Protein AF-A0A699QJI7-F1 (afdb_monomer_lite)

Foldseek 3Di:
DQLVVLLVVCCVPQVVVLLVVVCVVPPLLVVLVVQLVVLVVLVVQQVVLVVCCVPVPPPDDSVPDPSHDPCSVVSNVVSVVSNVPDDDVLVVVLVVCVVPDSVVSVVSSDDPPVVDPPPDPVVVVSPDDLQNGWDFDFFPDADPVGNPDGPDTDRNVVVVVVVVVVVVVVVVVVVVVVVDPDDDDDDDPPPPDPPGDDDDDDDDPDDDDDDDDDDDDDDD

Secondary structure (DSSP, 8-state):
-HHHHHHHHHIIIIIHHHHHHHHHH-HHHHHHHHHHHHHHHHHHHHHHHHHHHHHS-----GGG-TT--TTHHHHHHHHHHHHHT---HHHHHHHHTTTS-HHHHHHHHS-TTTTSTTS-HHHHTTS--TTT-EEEEPPSS-BTTBTT---EEEEHHHHHHHHHHHHHHHHHHHHHHHH-------------S---S-----------------------

Radius of gyration: 31.44 Å; chains: 1; bounding box: 68×64×97 Å

pLDDT: mean 70.13, std 19.51, range [30.09, 97.62]

Sequence (220 aa):
MLTAIAGRRWVIGHGLRLATMKCAESMKMRQAFTDVVSAGIAKGMSEGLKHGVDHGHAQRTIESLEAYDPEAEAKFAAALQSLKDLKLPLLDQLEGLKDAPMDVIMASLYLEDDTGGDAPQFIRDLRPSSSQLAIPVYPEVRDPRNPWACIEEIKLADAIAANVSRAEQKKRSRIVCRTHGVGSAHHARSDHVPVSAPIVVPQGLALILVDAATQTDPDT

Organism: Tanacetum cinerariifolium (NCBI:txid118510)

Structure (mmCIF, N/CA/C/O backbone):
data_AF-A0A699QJI7-F1
#
_entry.id   AF-A0A699QJI7-F1
#
loop_
_atom_site.group_PDB
_atom_site.id
_atom_site.type_symbol
_atom_site.label_atom_id
_atom_site.label_alt_id
_atom_site.label_comp_id
_atom_site.label_asym_id
_atom_site.label_entity_id
_atom_site.label_seq_id
_atom_site.pdbx_PDB_ins_code
_atom_site.Cartn_x
_atom_site.Cartn_y
_atom_site.Cartn_z
_atom_site.occupancy
_atom_site.B_iso_or_equiv
_atom_site.auth_seq_id
_atom_site.auth_comp_id
_atom_site.auth_asym_id
_atom_site.auth_atom_id
_atom_site.pdbx_PDB_model_num
ATOM 1 N N . MET A 1 1 ? 17.206 -5.337 -26.055 1.00 56.00 1 MET A N 1
ATOM 2 C CA . MET A 1 1 ? 17.538 -6.289 -24.965 1.00 56.00 1 MET A CA 1
ATOM 3 C C . MET A 1 1 ? 18.013 -5.579 -23.695 1.00 56.00 1 MET A C 1
ATOM 5 O O . MET A 1 1 ? 17.374 -5.751 -22.668 1.00 56.00 1 MET A O 1
ATOM 9 N N . LEU A 1 2 ? 19.069 -4.754 -23.749 1.00 48.53 2 LEU A N 1
ATOM 10 C CA . LEU A 1 2 ? 19.616 -4.057 -22.569 1.00 48.53 2 LEU A CA 1
ATOM 11 C C . LEU A 1 2 ? 18.619 -3.096 -21.897 1.00 48.53 2 LEU A C 1
ATOM 13 O O . LEU A 1 2 ? 18.467 -3.137 -20.682 1.00 48.53 2 LEU A O 1
ATOM 17 N N . THR A 1 3 ? 17.850 -2.335 -22.680 1.00 58.53 3 THR A N 1
ATOM 18 C CA . THR A 1 3 ? 16.787 -1.446 -22.173 1.00 58.53 3 THR A CA 1
ATOM 19 C C . THR A 1 3 ? 15.698 -2.202 -21.407 1.00 58.53 3 THR A C 1
ATOM 21 O O . THR A 1 3 ? 15.211 -1.724 -20.392 1.00 58.53 3 THR A O 1
ATOM 24 N N . ALA A 1 4 ? 15.362 -3.424 -21.835 1.00 61.59 4 ALA A N 1
ATOM 25 C CA . ALA A 1 4 ? 14.363 -4.253 -21.161 1.00 61.59 4 ALA A CA 1
ATOM 26 C C . ALA A 1 4 ? 14.883 -4.836 -19.833 1.00 61.59 4 ALA A C 1
ATOM 28 O O . ALA A 1 4 ? 14.122 -4.982 -18.882 1.00 61.59 4 ALA A O 1
ATOM 29 N N . ILE A 1 5 ? 16.179 -5.161 -19.745 1.00 64.69 5 ILE A N 1
ATOM 30 C CA . ILE A 1 5 ? 16.807 -5.640 -18.501 1.00 64.69 5 ILE A CA 1
ATOM 31 C C . ILE A 1 5 ? 16.940 -4.491 -17.494 1.00 64.69 5 ILE A C 1
ATOM 33 O O . ILE A 1 5 ? 16.568 -4.658 -16.333 1.00 64.69 5 ILE A O 1
ATOM 37 N N . ALA A 1 6 ? 17.413 -3.326 -17.945 1.00 65.56 6 ALA A N 1
ATOM 38 C CA . ALA A 1 6 ? 17.501 -2.122 -17.122 1.00 65.56 6 ALA A CA 1
ATOM 39 C C . ALA A 1 6 ? 16.114 -1.672 -16.631 1.00 65.56 6 ALA A C 1
ATOM 41 O O . ALA A 1 6 ? 15.951 -1.397 -15.446 1.00 65.56 6 ALA A O 1
ATOM 42 N N . GLY A 1 7 ? 15.103 -1.704 -17.506 1.00 70.75 7 GLY A N 1
ATOM 43 C CA . GLY A 1 7 ? 13.712 -1.413 -17.157 1.00 70.75 7 GLY A CA 1
ATOM 44 C C . GLY A 1 7 ? 13.160 -2.339 -16.073 1.00 70.75 7 GLY A C 1
ATOM 45 O O . GLY A 1 7 ? 12.643 -1.870 -15.065 1.00 70.75 7 GLY A O 1
ATOM 46 N N . ARG A 1 8 ? 13.349 -3.659 -16.202 1.00 73.69 8 ARG A N 1
ATOM 47 C CA . ARG A 1 8 ? 12.908 -4.615 -15.168 1.00 73.69 8 ARG A CA 1
ATOM 48 C C . ARG A 1 8 ? 13.604 -4.406 -13.822 1.00 73.69 8 ARG A C 1
ATOM 50 O O . ARG A 1 8 ? 12.935 -4.426 -12.793 1.00 73.69 8 ARG A O 1
ATOM 57 N N . ARG A 1 9 ? 14.927 -4.180 -13.816 1.00 74.19 9 ARG A N 1
ATOM 58 C CA . ARG A 1 9 ? 15.677 -3.829 -12.592 1.00 74.19 9 ARG A CA 1
ATOM 59 C C . ARG A 1 9 ? 15.116 -2.556 -11.952 1.00 74.19 9 ARG A C 1
ATOM 61 O O . ARG A 1 9 ? 14.940 -2.515 -10.737 1.00 74.19 9 ARG A O 1
ATOM 68 N N . TRP A 1 10 ? 14.795 -1.554 -12.768 1.00 81.25 10 TRP A N 1
ATOM 69 C CA . TRP A 1 10 ? 14.197 -0.312 -12.299 1.00 81.25 10 TRP A CA 1
ATOM 70 C C . TRP A 1 10 ? 12.821 -0.527 -11.664 1.00 81.25 10 TRP A C 1
ATOM 72 O O . TRP A 1 10 ? 12.593 -0.022 -10.571 1.00 81.25 10 TRP A O 1
ATOM 82 N N . VAL A 1 11 ? 11.932 -1.312 -12.283 1.00 79.88 11 VAL A N 1
ATOM 83 C CA . VAL A 1 11 ? 10.597 -1.603 -11.723 1.00 79.88 11 VAL A CA 1
ATOM 84 C C . VAL A 1 11 ? 10.705 -2.263 -10.353 1.00 79.88 11 VAL A C 1
ATOM 86 O O . VAL A 1 11 ? 10.042 -1.829 -9.416 1.00 79.88 11 VAL A O 1
ATOM 89 N N . ILE A 1 12 ? 11.562 -3.280 -10.226 1.00 78.56 12 ILE A N 1
ATOM 90 C CA . ILE A 1 12 ? 11.705 -4.053 -8.985 1.00 78.56 12 ILE A CA 1
ATOM 91 C C . ILE A 1 12 ? 12.314 -3.201 -7.861 1.00 78.56 12 ILE A C 1
ATOM 93 O O . ILE A 1 12 ? 11.890 -3.320 -6.716 1.00 78.56 12 ILE A O 1
ATOM 97 N N . GLY A 1 13 ? 13.290 -2.340 -8.168 1.00 78.62 13 GLY A N 1
ATOM 98 C CA . GLY A 1 13 ? 13.957 -1.510 -7.159 1.00 78.62 13 GLY A CA 1
ATOM 99 C C . GLY A 1 13 ? 13.253 -0.179 -6.882 1.00 78.62 13 GLY A C 1
ATOM 100 O O . GLY A 1 13 ? 12.875 0.120 -5.752 1.00 78.62 13 GLY A O 1
ATOM 101 N N . HIS A 1 14 ? 13.092 0.639 -7.918 1.00 75.50 14 HIS A N 1
ATOM 102 C CA . HIS A 1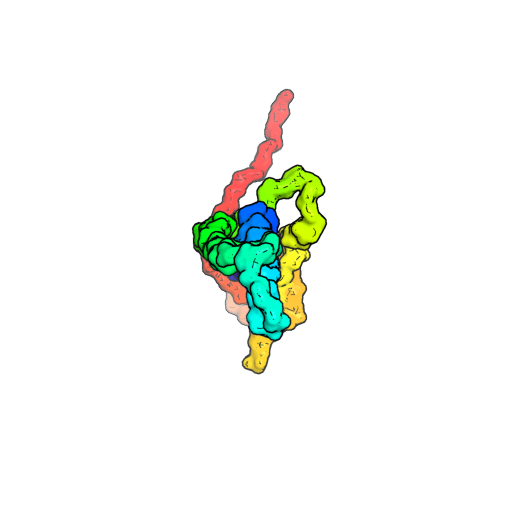 14 ? 12.616 2.017 -7.808 1.00 75.50 14 HIS A CA 1
ATOM 103 C C . HIS A 1 14 ? 11.120 2.151 -8.089 1.00 75.50 14 HIS A C 1
ATOM 105 O O . HIS A 1 14 ? 10.424 2.811 -7.321 1.00 75.50 14 HIS A O 1
ATOM 111 N N . GLY A 1 15 ? 10.613 1.511 -9.147 1.00 80.44 15 GLY A N 1
ATOM 112 C CA . GLY A 1 15 ? 9.212 1.628 -9.559 1.00 80.44 15 GLY A CA 1
ATOM 113 C C . GLY A 1 15 ? 8.236 1.170 -8.474 1.00 80.44 15 GLY A C 1
ATOM 114 O O . GLY A 1 15 ? 7.312 1.902 -8.129 1.00 80.44 15 GLY A O 1
ATOM 115 N N . LEU A 1 16 ? 8.486 0.008 -7.860 1.00 83.19 16 LEU A N 1
ATOM 116 C CA . LEU A 1 16 ? 7.671 -0.515 -6.760 1.00 83.19 16 LEU A CA 1
ATOM 117 C C . LEU A 1 16 ? 7.720 0.389 -5.520 1.00 83.19 16 LEU A C 1
ATOM 119 O O . LEU A 1 16 ? 6.689 0.643 -4.891 1.00 83.19 16 LEU A O 1
ATOM 123 N N . ARG A 1 17 ? 8.908 0.909 -5.182 1.00 80.88 17 ARG A N 1
ATOM 124 C CA . ARG A 1 17 ? 9.079 1.836 -4.057 1.00 80.88 17 ARG A CA 1
ATOM 125 C C . ARG A 1 17 ? 8.260 3.105 -4.293 1.00 80.88 17 ARG A C 1
ATOM 127 O O . ARG A 1 17 ? 7.536 3.529 -3.398 1.00 80.88 17 ARG A O 1
ATOM 134 N N . LEU A 1 18 ? 8.323 3.662 -5.504 1.00 79.81 18 LEU A N 1
ATOM 135 C CA . LEU A 1 18 ? 7.594 4.867 -5.901 1.00 79.81 18 LEU A CA 1
ATOM 136 C C . LEU A 1 18 ? 6.076 4.656 -5.896 1.00 79.81 18 LEU A C 1
ATOM 138 O O . LEU A 1 18 ? 5.351 5.475 -5.336 1.00 79.81 18 LEU A O 1
ATOM 142 N N . ALA A 1 19 ? 5.601 3.525 -6.423 1.00 82.56 19 ALA A N 1
ATOM 143 C CA . ALA A 1 19 ? 4.191 3.150 -6.358 1.00 82.56 19 ALA A CA 1
ATOM 144 C C . ALA A 1 19 ? 3.698 3.037 -4.904 1.00 82.56 19 ALA A C 1
ATOM 146 O O . ALA A 1 19 ? 2.643 3.564 -4.560 1.00 82.56 19 ALA A O 1
ATOM 147 N N . THR A 1 20 ? 4.498 2.419 -4.030 1.00 83.12 20 THR A N 1
ATOM 148 C CA . THR A 1 20 ? 4.193 2.311 -2.595 1.00 83.12 20 THR A CA 1
ATOM 149 C C . THR A 1 20 ? 4.084 3.686 -1.938 1.00 83.12 20 THR A C 1
ATOM 151 O O . THR A 1 20 ? 3.152 3.924 -1.174 1.00 83.12 20 THR A O 1
ATOM 154 N N . MET A 1 21 ? 4.994 4.611 -2.254 1.00 80.88 21 MET A N 1
ATOM 155 C CA . MET A 1 21 ? 4.957 5.966 -1.693 1.00 80.88 21 MET A CA 1
ATOM 156 C C . MET A 1 21 ? 3.748 6.763 -2.185 1.00 80.88 21 MET A C 1
ATOM 158 O O . MET A 1 21 ? 3.040 7.326 -1.356 1.00 80.88 21 MET A O 1
ATOM 162 N N . LYS A 1 22 ? 3.421 6.718 -3.483 1.00 77.81 22 LYS A N 1
ATOM 163 C CA . LYS A 1 22 ? 2.186 7.336 -3.999 1.00 77.81 22 LYS A CA 1
ATOM 164 C C . LYS A 1 22 ? 0.933 6.766 -3.313 1.00 77.81 22 LYS A C 1
ATOM 166 O O . LYS A 1 22 ? 0.013 7.511 -2.979 1.00 77.81 22 LYS A O 1
ATOM 171 N N . CYS A 1 23 ? 0.895 5.456 -3.056 1.00 78.31 23 CYS A N 1
ATOM 172 C CA . CYS A 1 23 ? -0.187 4.845 -2.280 1.00 78.31 23 CYS A CA 1
ATOM 173 C C . CYS A 1 23 ? -0.228 5.356 -0.832 1.00 78.31 23 CYS A C 1
ATOM 175 O O . CYS A 1 23 ? -1.316 5.602 -0.319 1.00 78.31 23 CYS A O 1
ATOM 177 N N . ALA A 1 24 ? 0.924 5.541 -0.182 1.00 78.88 24 ALA A N 1
ATOM 178 C CA . ALA A 1 24 ? 1.012 6.037 1.193 1.00 78.88 24 ALA A CA 1
ATOM 179 C C . ALA A 1 24 ? 0.638 7.525 1.333 1.00 78.88 24 ALA A C 1
ATOM 181 O O . ALA A 1 24 ? 0.083 7.925 2.354 1.00 78.88 24 ALA A O 1
ATOM 182 N N . GLU A 1 25 ? 0.903 8.346 0.317 1.00 76.94 25 GLU A N 1
ATOM 183 C CA . GLU A 1 25 ? 0.564 9.777 0.320 1.0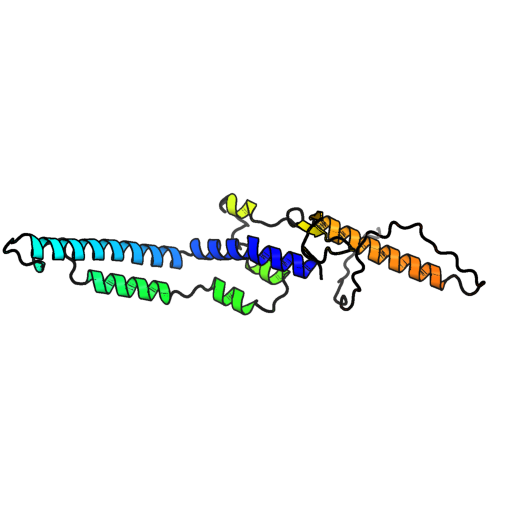0 76.94 25 GLU A CA 1
ATOM 184 C C . GLU A 1 25 ? -0.918 10.043 0.027 1.00 76.94 25 GLU A C 1
ATOM 186 O O . GLU A 1 25 ? -1.465 11.073 0.449 1.00 76.94 25 GLU A O 1
ATOM 191 N N . SER A 1 26 ? -1.597 9.085 -0.613 1.00 81.69 26 SER A N 1
ATOM 192 C CA . SER A 1 26 ? -3.035 9.134 -0.880 1.00 81.69 26 SER A CA 1
ATOM 193 C C . SER A 1 26 ? -3.821 9.470 0.386 1.00 81.69 26 SER A C 1
ATOM 195 O O . SER A 1 26 ? -3.807 8.723 1.368 1.00 81.69 26 SER A O 1
ATOM 197 N N . MET A 1 27 ? -4.565 10.582 0.355 1.00 82.75 27 MET A N 1
ATOM 198 C CA . MET A 1 27 ? -5.422 10.981 1.477 1.00 82.75 27 MET A CA 1
ATOM 199 C C . MET A 1 27 ? -6.420 9.880 1.845 1.00 82.75 27 MET A C 1
ATOM 201 O O . MET A 1 27 ? -6.677 9.666 3.023 1.00 82.75 27 MET A O 1
ATOM 205 N N . LYS A 1 28 ? -6.936 9.142 0.853 1.00 86.00 28 LYS A N 1
ATOM 206 C CA . LYS A 1 28 ? -7.878 8.041 1.092 1.00 86.00 28 LYS A CA 1
ATOM 207 C C . LYS A 1 28 ? -7.225 6.879 1.846 1.00 86.00 28 LYS A C 1
ATOM 209 O O . LYS A 1 28 ? -7.842 6.339 2.755 1.00 86.00 28 LYS A O 1
ATOM 214 N N . MET A 1 29 ? -5.981 6.529 1.502 1.00 86.88 29 MET A N 1
ATOM 215 C CA . MET A 1 29 ? -5.226 5.483 2.206 1.00 86.88 29 MET A CA 1
ATOM 216 C C . MET A 1 29 ? -4.897 5.914 3.635 1.00 86.88 29 MET A C 1
ATOM 218 O O . MET A 1 29 ? -5.136 5.158 4.574 1.00 86.88 29 MET A O 1
ATOM 222 N N . ARG A 1 3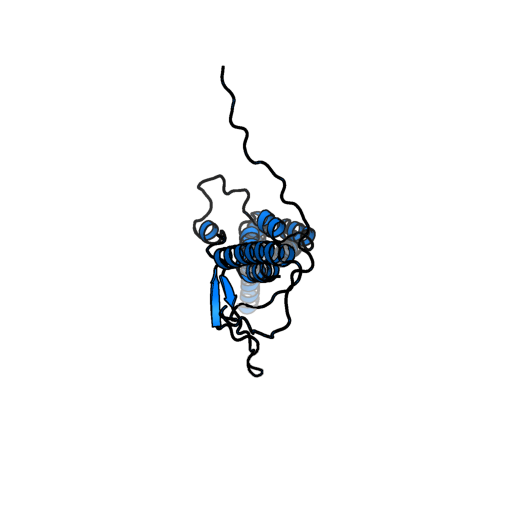0 ? -4.403 7.147 3.812 1.00 88.31 30 ARG A N 1
ATOM 223 C CA . ARG A 1 30 ? -4.109 7.698 5.142 1.00 88.31 30 ARG A CA 1
ATOM 224 C C . ARG A 1 30 ? -5.351 7.725 6.023 1.00 88.31 30 ARG A C 1
ATOM 226 O O . ARG A 1 30 ? -5.281 7.255 7.150 1.00 88.31 30 ARG A O 1
ATOM 233 N N . GLN A 1 31 ? -6.477 8.200 5.494 1.00 89.19 31 GLN A N 1
ATOM 234 C CA . GLN A 1 31 ? -7.731 8.256 6.238 1.00 89.19 31 GLN A CA 1
ATOM 235 C C . GLN A 1 31 ? -8.217 6.859 6.635 1.00 89.19 31 GLN A C 1
ATOM 237 O O . GLN A 1 31 ? -8.436 6.619 7.815 1.00 89.19 31 GLN A O 1
ATOM 242 N N . ALA A 1 32 ? -8.301 5.918 5.688 1.00 92.12 32 ALA A N 1
ATOM 243 C CA . ALA A 1 32 ? -8.743 4.554 5.984 1.00 92.12 32 ALA A CA 1
ATOM 244 C C . ALA A 1 32 ? -7.848 3.873 7.032 1.00 92.12 32 ALA A C 1
ATOM 246 O O . ALA A 1 32 ? -8.334 3.169 7.916 1.00 92.12 32 ALA A O 1
ATOM 247 N N . PHE A 1 33 ? -6.535 4.115 6.976 1.00 91.31 33 PHE A N 1
ATOM 248 C CA . PHE A 1 33 ? -5.606 3.622 7.987 1.00 91.31 33 PHE A CA 1
ATOM 249 C C . PHE A 1 33 ? -5.835 4.281 9.355 1.00 91.31 33 PHE A C 1
ATOM 251 O O . PHE A 1 33 ? -5.901 3.582 10.366 1.00 91.31 33 PHE A O 1
ATOM 258 N N . THR A 1 34 ? -6.001 5.606 9.402 1.00 94.38 34 THR A N 1
ATOM 259 C CA . THR A 1 34 ? -6.336 6.342 10.629 1.00 94.38 34 THR A CA 1
ATOM 260 C C . THR A 1 34 ? -7.642 5.846 11.249 1.00 94.38 34 THR A C 1
ATOM 262 O O . THR A 1 34 ? -7.696 5.662 12.467 1.00 94.38 34 THR A O 1
ATOM 265 N N . ASP A 1 35 ? -8.662 5.571 10.438 1.00 95.56 35 ASP A N 1
ATOM 266 C CA . ASP A 1 35 ? -9.956 5.058 10.892 1.00 95.56 35 ASP A CA 1
ATOM 267 C C . ASP A 1 35 ? -9.808 3.661 11.511 1.00 95.56 35 ASP A C 1
ATOM 269 O O . ASP A 1 35 ? -10.319 3.410 12.603 1.00 95.56 35 ASP A O 1
ATOM 273 N N . VAL A 1 36 ? -9.043 2.767 10.869 1.00 97.62 36 VAL A N 1
ATOM 274 C CA . VAL A 1 36 ? -8.749 1.422 11.394 1.00 97.62 36 VAL A CA 1
ATOM 275 C C . VAL A 1 36 ? -7.993 1.491 12.716 1.00 97.62 36 VAL A C 1
ATOM 277 O O . VAL A 1 36 ? -8.363 0.799 13.663 1.00 97.62 36 VAL A O 1
ATOM 280 N N . VAL A 1 37 ? -6.951 2.322 12.807 1.00 97.19 37 VAL A N 1
ATOM 281 C CA . VAL A 1 37 ? -6.172 2.483 14.044 1.00 97.19 37 VAL A CA 1
ATOM 282 C C . VAL A 1 37 ? -7.053 3.030 15.166 1.00 97.19 37 VAL A C 1
ATOM 284 O O . VAL A 1 37 ? -7.053 2.480 16.266 1.00 97.19 37 VAL A O 1
ATOM 287 N N . SER A 1 38 ? -7.847 4.065 14.887 1.00 95.06 38 SER A N 1
ATOM 288 C CA . SER A 1 38 ? -8.713 4.699 15.887 1.00 95.06 38 SER A CA 1
ATOM 289 C C . SER A 1 38 ? -9.795 3.736 16.381 1.00 95.06 38 SER A C 1
ATOM 291 O O . SER A 1 38 ? -9.979 3.575 17.588 1.00 95.06 38 SER A O 1
ATOM 293 N N . ALA A 1 39 ? -10.459 3.023 15.465 1.00 97.50 39 ALA A N 1
ATOM 294 C CA . ALA A 1 39 ? -11.449 2.011 15.817 1.00 97.50 39 ALA A CA 1
ATOM 295 C C . ALA A 1 39 ? -10.819 0.814 16.550 1.00 97.50 39 ALA A C 1
ATOM 297 O O . ALA A 1 39 ? -11.435 0.249 17.449 1.00 97.50 39 ALA A O 1
ATOM 298 N N . GLY A 1 40 ? -9.579 0.449 16.215 1.00 97.31 40 GLY A N 1
ATOM 299 C CA . GLY A 1 40 ? -8.841 -0.622 16.883 1.00 97.31 40 GLY A CA 1
ATOM 300 C C . GLY A 1 40 ? -8.509 -0.284 18.333 1.00 97.31 40 GLY A C 1
ATOM 301 O O . GLY A 1 40 ? -8.672 -1.128 19.212 1.00 97.31 40 GLY A O 1
ATOM 302 N N . ILE A 1 41 ? -8.118 0.965 18.602 1.00 95.94 41 ILE A N 1
ATOM 303 C CA . ILE A 1 41 ? -7.905 1.464 19.966 1.00 95.94 41 ILE A CA 1
ATOM 304 C C . ILE A 1 41 ? -9.223 1.435 20.751 1.00 95.94 41 ILE A C 1
ATOM 306 O O . ILE A 1 41 ? -9.258 0.886 21.851 1.00 95.94 41 ILE A O 1
ATOM 310 N N . ALA A 1 42 ? -10.315 1.952 20.176 1.00 94.69 42 ALA A N 1
ATOM 311 C CA . ALA A 1 42 ? -11.634 1.941 20.817 1.00 94.69 42 ALA A CA 1
ATOM 312 C C . ALA A 1 42 ? -12.128 0.513 21.118 1.00 94.69 42 ALA A C 1
ATOM 314 O O . ALA A 1 42 ? -12.663 0.245 22.199 1.00 94.69 42 ALA A O 1
ATOM 315 N N . LYS A 1 43 ? -11.888 -0.426 20.192 1.00 96.94 43 LYS A N 1
ATOM 316 C CA . LYS A 1 43 ? -12.169 -1.851 20.383 1.00 96.94 43 LYS A CA 1
ATOM 317 C C . LYS A 1 43 ? -11.359 -2.417 21.548 1.00 96.94 43 LYS A C 1
ATOM 319 O O . LYS A 1 43 ? -11.947 -2.987 22.461 1.00 96.94 43 LYS A O 1
ATOM 324 N N . GLY A 1 44 ? -10.040 -2.221 21.550 1.00 95.69 44 GLY A N 1
ATOM 325 C CA . GLY A 1 44 ? -9.166 -2.721 22.612 1.00 95.69 44 GLY A CA 1
ATOM 326 C C . GLY A 1 44 ? -9.527 -2.162 23.992 1.00 95.69 44 GLY A C 1
ATOM 327 O O . GLY A 1 44 ? -9.527 -2.900 24.975 1.00 95.69 44 GLY A O 1
ATOM 328 N N . MET A 1 45 ? -9.911 -0.883 24.068 1.00 93.94 45 MET A N 1
ATOM 329 C CA . MET A 1 45 ? -10.427 -0.280 25.302 1.00 93.94 45 MET A CA 1
ATOM 330 C C . MET A 1 45 ? -11.716 -0.964 25.771 1.00 93.94 45 MET A C 1
ATOM 332 O O . MET A 1 45 ? -11.816 -1.347 26.936 1.00 93.94 45 MET A O 1
ATOM 336 N N . SER A 1 46 ? -12.676 -1.170 24.870 1.00 93.19 46 SER A N 1
ATOM 337 C CA . SER A 1 46 ? -13.966 -1.788 25.201 1.00 93.19 46 SER A CA 1
ATOM 338 C C . SER A 1 46 ? -13.820 -3.260 25.610 1.00 93.19 46 SER A C 1
ATOM 340 O O . SER A 1 46 ? -14.447 -3.700 26.574 1.00 93.19 46 SER A O 1
ATOM 342 N N . GLU A 1 47 ? -12.947 -4.017 24.940 1.00 93.25 47 GLU A N 1
ATOM 343 C CA . GLU A 1 47 ? -12.609 -5.400 25.303 1.00 93.25 47 GLU A CA 1
ATOM 344 C C . GLU A 1 47 ? -11.889 -5.480 26.656 1.00 93.25 47 GLU A C 1
ATOM 346 O O . GLU A 1 47 ? -12.220 -6.332 27.483 1.00 93.25 47 GLU A O 1
ATOM 351 N N . GLY A 1 48 ? -10.945 -4.570 26.913 1.00 92.25 48 GLY A N 1
ATOM 352 C CA . GLY A 1 48 ? -10.238 -4.486 28.190 1.00 92.25 48 GLY A CA 1
ATOM 353 C C . GLY A 1 48 ? -11.176 -4.180 29.358 1.00 92.25 48 GLY A C 1
ATOM 354 O O . GLY A 1 48 ? -11.094 -4.831 30.401 1.00 92.25 48 GLY A O 1
ATOM 355 N N . LEU A 1 49 ? -12.114 -3.244 29.175 1.00 91.00 49 LEU A N 1
ATOM 356 C CA . LEU A 1 49 ? -13.147 -2.941 30.169 1.00 91.00 49 LEU A CA 1
ATOM 357 C C . LEU A 1 49 ? -14.057 -4.142 30.422 1.00 91.00 49 LEU A C 1
ATOM 359 O O . LEU A 1 49 ? -14.325 -4.463 31.580 1.00 91.00 49 LEU A O 1
ATOM 363 N N . LYS A 1 50 ? -14.479 -4.837 29.360 1.00 88.62 50 LYS A N 1
ATOM 364 C CA . LYS A 1 50 ? -15.291 -6.053 29.472 1.00 88.62 50 LYS A CA 1
ATOM 365 C C . LYS A 1 50 ? -14.613 -7.110 30.320 1.00 88.62 50 LYS A C 1
ATOM 367 O O . LYS A 1 50 ? -15.178 -7.559 31.313 1.00 88.62 50 LYS A O 1
ATOM 372 N N . HIS A 1 51 ? -13.367 -7.421 29.990 1.00 88.25 51 HIS A N 1
ATOM 373 C CA . HIS A 1 51 ? -12.602 -8.411 30.729 1.00 88.25 51 HIS A CA 1
ATOM 374 C C . HIS A 1 51 ? -12.349 -7.993 32.188 1.00 88.25 51 HIS A C 1
ATOM 376 O O . HIS A 1 51 ? -12.413 -8.821 33.094 1.00 88.25 51 HIS A O 1
ATOM 382 N N . GLY A 1 52 ? -12.104 -6.702 32.436 1.00 88.50 52 GLY A N 1
ATOM 383 C CA . GLY A 1 52 ? -11.896 -6.166 33.781 1.00 88.50 52 GLY A CA 1
ATOM 384 C C . GLY A 1 52 ? -13.143 -6.229 34.669 1.00 88.50 52 GLY A C 1
ATOM 385 O O . GLY A 1 52 ? -13.030 -6.566 35.848 1.00 88.50 52 GLY A O 1
ATOM 386 N N . VAL A 1 53 ? -14.330 -5.942 34.121 1.00 87.19 53 VAL A N 1
ATOM 387 C CA . VAL A 1 53 ? -15.608 -6.058 34.847 1.00 87.19 53 VAL A CA 1
ATOM 388 C C . VAL A 1 53 ? -15.921 -7.521 35.157 1.00 87.19 53 VAL A C 1
ATOM 390 O O . VAL A 1 53 ? -16.232 -7.832 36.307 1.00 87.19 53 VAL A O 1
ATOM 393 N N . ASP A 1 54 ? -15.753 -8.413 34.176 1.00 83.25 54 ASP A N 1
ATOM 394 C CA . ASP A 1 54 ? -15.973 -9.854 34.347 1.00 83.25 54 ASP A CA 1
ATOM 395 C C . ASP A 1 54 ? -15.048 -10.451 35.426 1.00 83.25 54 ASP A C 1
ATOM 397 O O . ASP A 1 54 ? -15.451 -11.334 36.183 1.00 83.25 54 ASP A O 1
ATOM 401 N N . HIS A 1 55 ? -13.811 -9.953 35.536 1.00 83.19 55 HIS A N 1
ATOM 402 C CA . HIS A 1 55 ? -12.824 -10.448 36.499 1.00 83.19 55 HIS A CA 1
ATOM 403 C C . HIS A 1 55 ? -12.920 -9.795 37.891 1.00 83.19 55 HIS A C 1
ATOM 405 O O . HIS A 1 55 ? -12.608 -10.427 38.899 1.00 83.19 55 HIS A O 1
ATOM 411 N N . GLY A 1 56 ? -13.336 -8.528 37.972 1.00 79.94 56 GLY A N 1
ATOM 412 C CA . GLY A 1 56 ? -13.208 -7.702 39.177 1.00 79.94 56 GLY A CA 1
ATOM 413 C C . GLY A 1 56 ? -14.251 -7.926 40.277 1.00 79.94 56 GLY A C 1
ATOM 414 O O . GLY A 1 56 ? -14.185 -7.243 41.297 1.00 79.94 56 GLY A O 1
ATOM 415 N N . HIS A 1 57 ? -15.232 -8.820 40.094 1.00 62.91 57 HIS A N 1
ATOM 416 C CA . HIS A 1 57 ? -16.356 -9.029 41.029 1.00 62.91 57 HIS A CA 1
ATOM 417 C C . HIS A 1 57 ? -17.136 -7.745 41.395 1.00 62.91 57 HIS A C 1
ATOM 419 O O . HIS A 1 57 ? -17.899 -7.713 42.363 1.00 62.91 57 HIS A O 1
ATOM 425 N N . ALA A 1 58 ? -16.980 -6.672 40.615 1.00 64.00 58 ALA A N 1
ATOM 426 C CA . ALA A 1 58 ? -17.758 -5.460 40.775 1.00 64.00 58 ALA A CA 1
ATOM 427 C C . ALA A 1 58 ? -19.153 -5.734 40.215 1.00 64.00 58 ALA A C 1
ATOM 429 O O . ALA A 1 58 ? -19.301 -6.056 39.043 1.00 64.00 58 ALA A O 1
ATOM 430 N N . GLN A 1 59 ? -20.188 -5.568 41.033 1.00 69.38 59 GLN A N 1
ATOM 431 C CA . GLN A 1 59 ? -21.599 -5.717 40.654 1.00 69.38 59 GLN A CA 1
ATOM 432 C C . GLN A 1 59 ? -22.079 -4.592 39.701 1.00 69.38 59 GLN A C 1
ATOM 434 O O . GLN A 1 59 ? -23.225 -4.154 39.761 1.00 69.38 59 GLN A O 1
ATOM 439 N N . ARG A 1 60 ? -21.175 -4.061 38.867 1.00 75.19 60 ARG A N 1
ATOM 440 C CA . ARG A 1 60 ? -21.415 -3.007 37.884 1.00 75.19 60 ARG A CA 1
ATOM 441 C C . ARG A 1 60 ? -21.703 -3.651 36.539 1.00 75.19 60 ARG A C 1
ATOM 443 O O . ARG A 1 60 ? -20.938 -4.480 36.061 1.00 75.19 60 ARG A O 1
ATOM 450 N N . THR A 1 61 ? -22.782 -3.221 35.908 1.00 80.31 61 THR A N 1
ATOM 451 C CA . THR A 1 61 ? -23.081 -3.552 34.516 1.00 80.31 61 THR A CA 1
ATOM 452 C C . THR A 1 61 ? -22.105 -2.825 33.600 1.00 80.31 61 THR A C 1
ATOM 454 O O . THR A 1 61 ? -21.952 -1.607 33.717 1.00 80.31 61 THR A O 1
ATOM 457 N N . ILE A 1 62 ? -21.471 -3.547 32.676 1.00 82.94 62 ILE A N 1
ATOM 458 C CA . ILE A 1 62 ? -20.499 -2.984 31.726 1.00 82.94 62 ILE A CA 1
ATOM 459 C C . ILE A 1 62 ? -21.063 -1.792 30.933 1.00 82.94 62 ILE A C 1
ATOM 461 O O . ILE A 1 62 ? -20.371 -0.810 30.696 1.00 82.94 62 ILE A O 1
ATOM 465 N N . GLU A 1 63 ? -22.359 -1.843 30.630 1.00 83.88 63 GLU A N 1
ATOM 466 C CA . GLU A 1 63 ? -23.119 -0.822 29.901 1.00 83.88 63 GLU A CA 1
ATOM 467 C C . GLU A 1 63 ? -23.225 0.516 30.648 1.00 83.88 63 GLU A C 1
ATOM 469 O O . GLU A 1 63 ? -23.523 1.538 30.045 1.00 83.88 63 GLU A O 1
ATOM 474 N N . SER A 1 64 ? -22.970 0.531 31.961 1.00 83.94 64 SER A N 1
ATOM 475 C CA . SER A 1 64 ? -22.949 1.766 32.758 1.00 83.94 64 SER A CA 1
ATOM 476 C C . SER A 1 64 ? -21.606 2.501 32.723 1.00 83.94 64 SER A C 1
ATOM 478 O O . SER A 1 64 ? -21.502 3.596 33.275 1.00 83.94 64 SER A O 1
ATOM 480 N N . LEU A 1 65 ? -20.565 1.917 32.114 1.00 85.94 65 LEU A N 1
ATOM 481 C CA . LEU A 1 65 ? -19.278 2.589 31.962 1.00 85.94 65 LEU A CA 1
ATOM 482 C C . LEU A 1 65 ? -19.325 3.549 30.772 1.00 85.94 65 LEU A C 1
ATOM 484 O O . LEU A 1 65 ? -19.434 3.120 29.631 1.00 85.94 65 LEU A O 1
ATOM 488 N N . GLU A 1 66 ? -19.131 4.839 31.041 1.00 84.94 66 GLU A N 1
ATOM 489 C CA . GLU A 1 66 ? -19.103 5.906 30.026 1.00 84.94 66 GLU A CA 1
ATOM 490 C C . GLU A 1 66 ? -18.073 5.659 28.907 1.00 84.94 66 GLU A C 1
ATOM 492 O O . GLU A 1 66 ? -18.283 6.048 27.764 1.00 84.94 66 GLU A O 1
ATOM 497 N N . ALA A 1 67 ? -16.968 4.977 29.221 1.00 86.69 67 ALA A N 1
ATOM 498 C CA . ALA A 1 67 ? -15.906 4.659 28.267 1.00 86.69 67 ALA A CA 1
ATOM 499 C C . ALA A 1 67 ? -16.146 3.369 27.453 1.00 86.69 67 ALA A C 1
ATOM 501 O O . ALA A 1 67 ? -15.321 3.038 26.601 1.00 86.69 67 ALA A O 1
ATOM 502 N N . TYR A 1 68 ? -17.216 2.614 27.731 1.00 91.38 68 TYR A N 1
ATOM 503 C CA . TYR A 1 68 ? -17.544 1.391 27.002 1.00 91.38 68 TYR A CA 1
ATOM 504 C C . TYR A 1 68 ? -18.399 1.712 25.772 1.00 91.38 68 TYR A C 1
ATOM 506 O O . TYR A 1 68 ? -19.492 2.259 25.894 1.00 91.38 68 TYR A O 1
ATOM 514 N N . ASP A 1 69 ? -17.915 1.329 24.590 1.00 93.56 69 ASP A N 1
ATOM 515 C CA . ASP A 1 69 ? -18.677 1.406 23.344 1.00 93.56 69 ASP A CA 1
ATOM 516 C C . ASP A 1 69 ? -19.066 -0.017 22.896 1.00 93.56 69 ASP A C 1
ATOM 518 O O . ASP A 1 69 ? -18.202 -0.763 22.416 1.00 93.56 69 ASP A O 1
ATOM 522 N N . PRO A 1 70 ? -20.347 -0.423 23.021 1.00 92.25 70 PRO A N 1
ATOM 523 C CA . PRO A 1 70 ? -20.792 -1.754 22.605 1.00 92.25 70 PRO A CA 1
ATOM 524 C C . PRO A 1 70 ? -20.636 -1.992 21.096 1.00 92.25 70 PRO A C 1
ATOM 526 O O . PRO A 1 70 ? -20.598 -3.139 20.655 1.00 92.25 70 PRO A O 1
ATOM 529 N N . GLU A 1 71 ? -20.511 -0.933 20.293 1.00 95.00 71 GLU A N 1
ATOM 530 C CA . GLU A 1 71 ? -20.353 -1.020 18.842 1.00 95.00 71 GLU A CA 1
ATOM 531 C C . GLU A 1 71 ? -18.885 -1.007 18.394 1.00 95.00 71 GLU A C 1
ATOM 533 O O . GLU A 1 71 ? -18.618 -1.128 17.197 1.00 95.00 71 GLU A O 1
ATOM 538 N N . ALA A 1 72 ? -17.919 -0.868 19.308 1.00 94.81 72 ALA A N 1
ATOM 539 C CA . ALA A 1 72 ? -16.510 -0.691 18.951 1.00 94.81 72 ALA A CA 1
ATOM 540 C C . ALA A 1 72 ? -15.962 -1.836 18.080 1.00 94.81 72 ALA A C 1
ATOM 542 O O . ALA A 1 72 ? -15.206 -1.605 17.135 1.00 94.81 72 ALA A O 1
ATOM 543 N N . GLU A 1 73 ? -16.384 -3.074 18.349 1.00 94.88 73 GLU A N 1
ATOM 544 C CA . GLU A 1 73 ? -16.010 -4.235 17.540 1.00 94.88 73 GLU A CA 1
ATOM 545 C C . GLU A 1 73 ? -16.572 -4.152 16.114 1.00 94.88 73 GLU A C 1
ATOM 547 O O . GLU A 1 73 ? -15.842 -4.380 15.145 1.00 94.88 73 GLU A O 1
ATOM 552 N N . ALA A 1 74 ? -17.843 -3.765 15.973 1.00 97.12 74 ALA A N 1
ATOM 553 C CA . ALA A 1 74 ? -18.487 -3.594 14.675 1.00 97.12 74 ALA A CA 1
ATOM 554 C C . ALA A 1 74 ? -17.862 -2.433 13.884 1.00 97.12 74 ALA A C 1
ATOM 556 O O . ALA A 1 74 ? -17.595 -2.578 12.691 1.00 97.12 74 ALA A O 1
ATOM 557 N N . LYS A 1 75 ? -17.552 -1.311 14.549 1.00 96.94 75 LYS A N 1
ATOM 558 C CA . LYS A 1 75 ? -16.855 -0.157 13.954 1.00 96.94 75 LYS A CA 1
ATOM 559 C C . LYS A 1 75 ? -15.463 -0.541 13.459 1.00 96.94 75 LYS A C 1
ATOM 561 O O . LYS A 1 75 ? -15.094 -0.182 12.344 1.00 96.94 75 LYS A O 1
ATOM 566 N N . PHE A 1 76 ? -14.714 -1.322 14.238 1.00 96.81 76 PHE A N 1
ATOM 567 C CA . PHE A 1 76 ? -13.409 -1.827 13.814 1.00 96.81 76 PHE A CA 1
ATOM 568 C C . PHE A 1 76 ? -13.513 -2.776 12.614 1.00 96.81 76 PHE A C 1
ATOM 570 O O . PHE A 1 76 ? -12.754 -2.639 11.654 1.00 96.81 76 PHE A O 1
ATOM 577 N N . ALA A 1 77 ? -14.477 -3.702 12.622 1.00 97.38 77 ALA A N 1
ATOM 578 C CA . ALA A 1 77 ? -14.719 -4.597 11.493 1.00 97.38 77 ALA A CA 1
ATOM 579 C C . ALA A 1 77 ? -15.109 -3.825 10.219 1.00 97.38 77 ALA A C 1
ATOM 581 O O . ALA A 1 77 ? -14.581 -4.111 9.143 1.00 97.38 77 ALA A O 1
ATOM 582 N N . ALA A 1 78 ? -15.970 -2.812 10.342 1.00 97.44 78 ALA A N 1
ATOM 583 C CA . ALA A 1 78 ? -16.361 -1.941 9.238 1.00 97.44 78 ALA A CA 1
ATOM 584 C C . ALA A 1 78 ? -15.176 -1.123 8.696 1.00 97.44 78 ALA A C 1
ATOM 586 O O . ALA A 1 78 ? -14.996 -1.044 7.482 1.00 97.44 78 ALA A O 1
ATOM 587 N N . ALA A 1 79 ? -14.328 -0.572 9.571 1.00 96.62 79 ALA A N 1
ATOM 588 C CA . ALA A 1 79 ? -13.121 0.147 9.167 1.00 96.62 79 ALA A CA 1
ATOM 589 C C . ALA A 1 79 ? -12.134 -0.772 8.427 1.00 96.62 79 ALA A C 1
ATOM 591 O O . ALA A 1 79 ? -11.608 -0.402 7.378 1.00 96.62 79 ALA A O 1
ATOM 592 N N . LEU A 1 80 ? -11.929 -2.001 8.917 1.00 96.56 80 LEU A N 1
ATOM 593 C CA . LEU A 1 80 ? -11.106 -3.000 8.229 1.00 96.56 80 LEU A CA 1
ATOM 594 C C . LEU A 1 80 ? -11.677 -3.374 6.863 1.00 96.56 80 LEU A C 1
ATOM 596 O O . LEU A 1 80 ? -10.917 -3.558 5.914 1.00 96.56 80 LEU A O 1
ATOM 600 N N . GLN A 1 81 ? -12.998 -3.499 6.758 1.00 96.50 81 GLN A N 1
ATOM 601 C CA . GLN A 1 81 ? -13.652 -3.789 5.490 1.00 96.50 81 GLN A CA 1
ATOM 602 C C . GLN A 1 81 ? -13.478 -2.627 4.504 1.00 96.50 81 GLN A C 1
ATOM 604 O O . GLN A 1 81 ? -13.066 -2.851 3.372 1.00 96.50 81 GLN A O 1
ATOM 609 N N . SER A 1 82 ? -13.657 -1.387 4.965 1.00 93.56 82 SER A N 1
ATOM 610 C CA . SER A 1 82 ? -13.399 -0.175 4.179 1.00 93.56 82 SER A CA 1
ATOM 611 C C . SER A 1 82 ? -11.952 -0.098 3.676 1.00 93.56 82 SER A C 1
ATOM 613 O O . SER A 1 82 ? -11.718 0.223 2.513 1.00 93.56 82 SER A O 1
ATOM 615 N N . LEU A 1 83 ? -10.969 -0.464 4.512 1.00 91.75 83 LEU A N 1
ATOM 616 C CA . LEU A 1 83 ? -9.561 -0.526 4.106 1.00 91.75 83 LEU A CA 1
ATOM 617 C C . LEU A 1 83 ? -9.304 -1.611 3.046 1.00 91.75 83 LEU A C 1
ATOM 619 O O . LEU A 1 83 ? -8.524 -1.383 2.126 1.00 91.75 83 LEU A O 1
ATOM 623 N N . LYS A 1 84 ? -9.946 -2.781 3.154 1.00 91.19 84 LYS A N 1
ATOM 624 C CA . LYS A 1 84 ? -9.830 -3.866 2.159 1.00 91.19 84 LYS A CA 1
ATOM 625 C C . LYS A 1 84 ? -10.472 -3.505 0.823 1.00 91.19 84 LYS A C 1
ATOM 627 O O . LYS A 1 84 ? -9.912 -3.820 -0.221 1.00 91.19 84 LYS A O 1
ATOM 632 N N . ASP A 1 85 ? -11.623 -2.845 0.873 1.00 91.56 85 ASP A N 1
ATOM 633 C CA . ASP A 1 85 ? -12.384 -2.426 -0.306 1.00 91.56 85 ASP A CA 1
ATOM 634 C C . ASP A 1 85 ? -11.867 -1.104 -0.895 1.00 91.56 85 ASP A C 1
ATOM 636 O O . ASP A 1 85 ? -12.404 -0.594 -1.887 1.00 91.56 85 ASP A O 1
ATOM 640 N N . LEU A 1 86 ? -10.816 -0.533 -0.296 1.00 88.62 86 LEU A N 1
ATOM 641 C CA . LEU A 1 86 ? -10.215 0.705 -0.748 1.00 88.62 86 LEU A CA 1
ATOM 642 C C . LEU A 1 86 ? -9.629 0.515 -2.146 1.00 88.62 86 LEU A C 1
ATOM 644 O O . LEU A 1 86 ? -8.563 -0.069 -2.340 1.00 88.62 86 LEU A O 1
ATOM 648 N N . LYS A 1 87 ? -10.307 1.093 -3.137 1.00 87.19 87 LYS A N 1
ATOM 649 C CA . LYS A 1 87 ? -9.762 1.196 -4.487 1.00 87.19 87 LYS A CA 1
ATOM 650 C C . LYS A 1 87 ? -8.540 2.100 -4.467 1.00 87.19 87 LYS A C 1
ATOM 652 O O . LYS A 1 87 ? -8.595 3.218 -3.947 1.00 87.19 87 LYS A O 1
ATOM 657 N N . LEU A 1 88 ? -7.462 1.625 -5.078 1.00 82.50 88 LEU A N 1
ATOM 658 C CA . LEU A 1 88 ? -6.232 2.375 -5.281 1.00 82.50 88 LEU A CA 1
ATOM 659 C C . LEU A 1 88 ? -6.140 2.714 -6.771 1.00 82.50 88 LEU A C 1
ATOM 661 O O . LEU A 1 88 ? -5.597 1.913 -7.528 1.00 82.50 88 LEU A O 1
ATOM 665 N N . PRO A 1 89 ? -6.617 3.902 -7.204 1.00 80.50 89 PRO A N 1
ATOM 666 C CA . PRO A 1 89 ? -6.647 4.267 -8.620 1.00 80.50 89 PRO A CA 1
ATOM 667 C C . PRO A 1 89 ? -5.276 4.202 -9.293 1.00 80.50 89 PRO A C 1
ATOM 669 O O . PRO A 1 89 ? -5.192 4.058 -10.505 1.00 80.50 89 PRO A O 1
ATOM 672 N N . LEU A 1 90 ? -4.195 4.331 -8.517 1.00 81.69 90 LEU A N 1
ATOM 673 C CA . LEU A 1 90 ? -2.831 4.150 -9.001 1.00 81.69 90 LEU A CA 1
ATOM 674 C C . LEU A 1 90 ? -2.566 2.711 -9.461 1.00 81.69 90 LEU A C 1
ATOM 676 O O . LEU A 1 90 ? -1.922 2.515 -10.484 1.00 81.69 90 LEU A O 1
ATOM 680 N N . LEU A 1 91 ? -3.039 1.711 -8.713 1.00 83.19 91 LEU A N 1
ATOM 681 C CA . LEU A 1 91 ? -2.867 0.308 -9.085 1.00 83.19 91 LEU A CA 1
ATOM 682 C C . LEU A 1 91 ? -3.703 -0.029 -10.318 1.00 83.19 91 LEU A C 1
ATOM 684 O O . LEU A 1 91 ? -3.171 -0.650 -11.230 1.00 83.19 91 LEU A O 1
ATOM 688 N N . ASP A 1 92 ? -4.942 0.467 -10.390 1.00 86.00 92 ASP A N 1
ATOM 689 C CA . ASP A 1 92 ? -5.808 0.306 -11.568 1.00 86.00 92 ASP A CA 1
ATOM 690 C C . ASP A 1 92 ? -5.151 0.909 -12.829 1.00 86.00 92 ASP A C 1
ATOM 692 O O . ASP A 1 92 ? -5.155 0.313 -13.907 1.00 86.00 92 ASP A O 1
ATOM 696 N N . GLN A 1 93 ? -4.522 2.084 -12.692 1.00 84.12 93 GLN A N 1
ATOM 697 C CA . GLN A 1 93 ? -3.757 2.718 -13.771 1.00 84.12 93 GLN A CA 1
ATOM 698 C C . GLN A 1 93 ? -2.530 1.894 -14.175 1.00 84.12 93 GLN A C 1
ATOM 700 O O . GLN A 1 93 ? -2.297 1.687 -15.364 1.00 84.12 93 GLN A O 1
ATOM 705 N N . LEU A 1 94 ? -1.747 1.406 -13.208 1.00 84.12 94 LEU A N 1
ATOM 706 C CA . LEU A 1 94 ? -0.565 0.585 -13.483 1.00 84.12 94 LEU A CA 1
ATOM 707 C C . LEU A 1 94 ? -0.930 -0.758 -14.124 1.00 84.12 94 LEU A C 1
ATOM 709 O O . LEU A 1 94 ? -0.213 -1.222 -15.009 1.00 84.12 94 LEU A O 1
ATOM 713 N N . GLU A 1 95 ? -2.051 -1.360 -13.731 1.00 86.94 95 GLU A N 1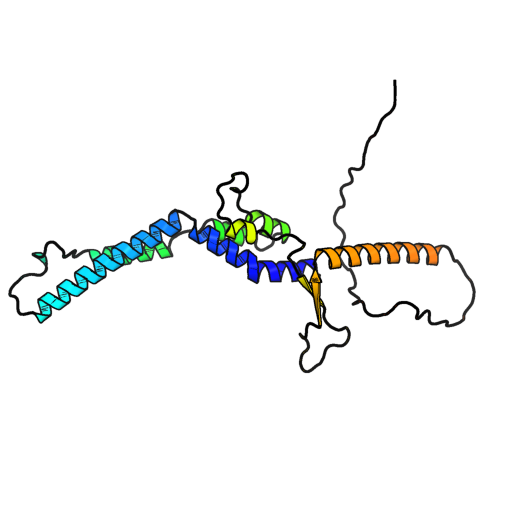
ATOM 714 C CA . GLU A 1 95 ? -2.580 -2.572 -14.356 1.00 86.94 95 GLU A CA 1
ATOM 715 C C . GLU A 1 95 ? -2.966 -2.325 -15.822 1.00 86.94 95 GLU A C 1
ATOM 717 O O . GLU A 1 95 ? -2.628 -3.129 -16.695 1.00 86.94 95 GLU A O 1
ATOM 722 N N . GLY A 1 96 ? -3.587 -1.178 -16.117 1.00 86.88 96 GLY A N 1
ATOM 723 C CA . GLY A 1 96 ? -3.877 -0.745 -17.487 1.00 86.88 96 GLY A CA 1
ATOM 724 C C . GLY A 1 96 ? -2.628 -0.519 -18.350 1.00 86.88 96 GLY A C 1
ATOM 725 O O . GLY A 1 96 ? -2.705 -0.595 -19.574 1.00 86.88 96 GLY A O 1
ATOM 726 N N . LEU A 1 97 ? -1.468 -0.296 -17.725 1.00 85.69 97 LEU A N 1
ATOM 727 C CA . LEU A 1 97 ? -0.180 -0.068 -18.387 1.00 85.69 97 LEU A CA 1
ATOM 728 C C . LEU A 1 97 ? 0.717 -1.313 -18.443 1.00 85.69 97 LEU A C 1
ATOM 730 O O . LEU A 1 97 ? 1.872 -1.206 -18.848 1.00 85.69 97 LEU A O 1
ATOM 734 N N . LYS A 1 98 ? 0.219 -2.499 -18.076 1.00 84.38 98 LYS A N 1
ATOM 735 C CA . LYS A 1 98 ? 1.028 -3.733 -18.015 1.00 84.38 98 LYS A CA 1
ATOM 736 C C . LYS A 1 98 ? 1.750 -4.094 -19.325 1.00 84.38 98 LYS A C 1
ATOM 738 O O . LYS A 1 98 ? 2.828 -4.680 -19.276 1.00 84.38 98 LYS A O 1
ATOM 743 N N . ASP A 1 99 ? 1.168 -3.725 -20.467 1.00 86.06 99 ASP A N 1
ATOM 744 C CA . ASP A 1 99 ? 1.700 -3.986 -21.813 1.00 86.06 99 ASP A CA 1
ATOM 745 C C . ASP A 1 99 ? 2.350 -2.737 -22.444 1.00 86.06 99 ASP A C 1
ATOM 747 O O . ASP A 1 99 ? 2.803 -2.768 -23.591 1.00 86.06 99 ASP A O 1
ATOM 751 N N . ALA A 1 100 ? 2.389 -1.618 -21.712 1.00 81.88 100 ALA A N 1
ATOM 752 C CA . ALA A 1 100 ? 2.932 -0.364 -22.206 1.00 81.88 100 ALA A CA 1
ATOM 753 C C . ALA A 1 100 ? 4.474 -0.396 -22.268 1.00 81.88 100 ALA A C 1
ATOM 755 O O . ALA A 1 100 ? 5.132 -1.095 -21.488 1.00 81.88 100 ALA A O 1
ATOM 756 N N . PRO A 1 101 ? 5.086 0.388 -23.175 1.00 79.81 101 PRO A N 1
ATOM 757 C CA . PRO A 1 101 ? 6.524 0.610 -23.177 1.00 79.81 101 PRO A CA 1
ATOM 758 C C . PRO A 1 101 ? 7.035 1.103 -21.813 1.00 79.81 101 PRO A C 1
ATOM 760 O O . PRO A 1 101 ? 6.363 1.849 -21.101 1.00 79.81 101 PRO A O 1
ATOM 763 N N . MET A 1 102 ? 8.244 0.678 -21.436 1.00 77.56 102 MET A N 1
ATOM 764 C CA . MET A 1 102 ? 8.824 0.952 -20.114 1.00 77.56 102 MET A CA 1
ATOM 765 C C . MET A 1 102 ? 8.894 2.454 -19.795 1.00 77.56 102 MET A C 1
ATOM 767 O O . MET A 1 102 ? 8.689 2.855 -18.658 1.00 77.56 102 MET A O 1
ATOM 771 N N . ASP A 1 103 ? 9.175 3.285 -20.791 1.00 75.25 103 ASP A N 1
ATOM 772 C CA . ASP A 1 103 ? 9.170 4.745 -20.703 1.00 75.25 103 ASP A CA 1
ATOM 773 C C . ASP A 1 103 ? 7.794 5.318 -20.353 1.00 75.25 103 ASP A C 1
ATOM 775 O O . ASP A 1 103 ? 7.726 6.229 -19.535 1.00 75.25 103 ASP A O 1
ATOM 779 N N . VAL A 1 104 ? 6.708 4.734 -20.863 1.00 80.31 104 VAL A N 1
ATOM 780 C CA . VAL A 1 104 ? 5.333 5.118 -20.505 1.00 80.31 104 VAL A CA 1
ATOM 781 C C . VAL A 1 104 ? 5.009 4.712 -19.063 1.00 80.31 104 VAL A C 1
ATOM 783 O O . VAL A 1 104 ? 4.473 5.516 -18.307 1.00 80.31 104 VAL A O 1
ATOM 786 N N . ILE A 1 105 ? 5.400 3.504 -18.639 1.00 80.94 105 ILE A N 1
ATOM 787 C CA . ILE A 1 105 ? 5.213 3.043 -17.248 1.00 80.94 105 ILE A CA 1
ATOM 788 C C . ILE A 1 105 ? 6.005 3.927 -16.273 1.00 80.94 105 ILE A C 1
ATOM 790 O O . ILE A 1 105 ? 5.493 4.323 -15.226 1.00 80.94 105 ILE A O 1
ATOM 794 N N . MET A 1 106 ? 7.253 4.261 -16.618 1.00 77.69 106 MET A N 1
ATOM 795 C CA . MET A 1 106 ? 8.063 5.215 -15.857 1.00 77.69 106 MET A CA 1
ATOM 796 C C . MET A 1 106 ? 7.392 6.590 -15.818 1.00 77.69 106 MET A C 1
ATOM 798 O O . MET A 1 106 ? 7.352 7.203 -14.753 1.00 77.69 106 MET A O 1
ATOM 802 N N . ALA A 1 107 ? 6.824 7.038 -16.945 1.00 76.38 107 ALA A N 1
ATOM 803 C CA . ALA A 1 107 ? 6.155 8.325 -17.052 1.00 76.38 107 ALA A CA 1
ATOM 804 C C . ALA A 1 107 ? 4.961 8.454 -16.100 1.00 76.38 107 ALA A C 1
ATOM 806 O O . ALA A 1 107 ? 4.867 9.424 -15.356 1.00 76.38 107 ALA A O 1
ATOM 807 N N . SER A 1 108 ? 4.094 7.443 -16.053 1.00 76.19 108 SER A N 1
ATOM 808 C CA . SER A 1 108 ? 2.927 7.419 -15.159 1.00 76.19 108 SER A CA 1
ATOM 809 C C . SER A 1 108 ? 3.297 7.288 -13.675 1.00 76.19 108 SER A C 1
ATOM 811 O O . SER A 1 108 ? 2.539 7.677 -12.780 1.00 76.19 108 SER A O 1
ATOM 813 N N . LEU A 1 109 ? 4.484 6.754 -13.386 1.00 74.25 109 LEU A N 1
ATOM 814 C CA . LEU A 1 109 ? 5.031 6.724 -12.036 1.00 74.25 109 LEU A CA 1
ATOM 815 C C . LEU A 1 109 ? 5.660 8.063 -11.616 1.00 74.25 109 LEU A C 1
ATOM 817 O O . LEU A 1 109 ? 5.736 8.298 -10.408 1.00 74.25 109 LEU A O 1
ATOM 821 N N . TYR A 1 110 ? 6.024 8.966 -12.540 1.00 67.56 110 TYR A N 1
ATOM 822 C CA . TYR A 1 110 ? 6.436 10.328 -12.171 1.00 67.56 110 TYR A CA 1
ATOM 823 C C . TYR A 1 110 ? 5.302 11.052 -11.426 1.00 67.56 110 TYR A C 1
ATOM 825 O O . TYR A 1 110 ? 4.117 10.865 -11.713 1.00 67.56 110 TYR A O 1
ATOM 833 N N . LEU A 1 111 ? 5.654 11.824 -10.395 1.00 57.56 111 LEU A N 1
ATOM 834 C CA . LEU A 1 111 ? 4.710 12.709 -9.715 1.00 57.56 111 LEU A CA 1
ATOM 835 C C . LEU A 1 111 ? 4.349 13.861 -10.662 1.00 57.56 111 LEU A C 1
ATOM 837 O O . LEU A 1 111 ? 5.238 14.588 -11.096 1.00 57.56 111 LEU A O 1
ATOM 841 N N . GLU A 1 112 ? 3.059 14.057 -10.938 1.00 49.12 112 GLU A N 1
ATOM 842 C CA . GLU A 1 112 ? 2.556 15.259 -11.625 1.00 49.12 112 GLU A CA 1
ATOM 843 C C . GLU A 1 112 ? 2.714 16.539 -10.778 1.00 49.12 112 GLU A C 1
ATOM 845 O O . GLU A 1 112 ? 2.576 17.637 -11.305 1.00 49.12 112 GLU A O 1
ATOM 850 N N . ASP A 1 113 ? 3.102 16.429 -9.503 1.00 48.62 113 ASP A N 1
ATOM 851 C CA . ASP A 1 113 ? 3.256 17.579 -8.601 1.00 48.62 113 ASP A CA 1
ATOM 852 C C . ASP A 1 113 ? 4.657 18.243 -8.643 1.00 48.62 113 ASP A C 1
ATOM 854 O O . ASP A 1 113 ? 4.903 19.238 -7.959 1.00 48.62 113 ASP A O 1
ATOM 858 N N . ASP A 1 114 ? 5.592 17.754 -9.470 1.00 43.84 114 ASP A N 1
ATOM 859 C CA . ASP A 1 114 ? 7.001 18.208 -9.489 1.00 43.84 114 ASP A CA 1
ATOM 860 C C . ASP A 1 114 ? 7.251 19.501 -10.303 1.00 43.84 114 ASP A C 1
ATOM 862 O O . ASP A 1 114 ? 8.384 19.819 -10.667 1.00 43.84 114 ASP A O 1
ATOM 866 N N . THR A 1 115 ? 6.209 20.295 -10.574 1.00 46.56 115 THR A N 1
ATOM 867 C CA . THR A 1 115 ? 6.382 21.714 -10.952 1.00 46.56 115 THR A CA 1
ATOM 868 C C . THR A 1 115 ? 6.488 22.648 -9.741 1.00 46.56 115 THR A C 1
ATOM 870 O O . THR A 1 115 ? 6.871 23.806 -9.906 1.00 46.56 115 THR A O 1
ATOM 873 N N . GLY A 1 116 ? 6.188 22.173 -8.524 1.00 45.97 116 GLY A N 1
ATOM 874 C CA . GLY A 1 116 ? 6.237 22.963 -7.291 1.00 45.97 116 GLY A CA 1
ATOM 875 C C . GLY A 1 116 ? 7.383 22.563 -6.358 1.00 45.97 116 GLY A C 1
ATOM 876 O O . GLY A 1 116 ? 7.706 21.391 -6.194 1.00 45.97 116 GLY A O 1
ATOM 877 N N . GLY A 1 117 ? 7.986 23.542 -5.682 1.00 49.09 117 GLY A N 1
ATOM 878 C CA . GLY A 1 117 ? 9.089 23.364 -4.729 1.00 49.09 117 GLY A CA 1
ATOM 879 C C . GLY A 1 117 ? 8.819 22.468 -3.504 1.00 49.09 117 GLY A C 1
ATOM 880 O O . GLY A 1 117 ? 9.726 22.334 -2.691 1.00 49.09 117 GLY A O 1
ATOM 881 N N . ASP A 1 118 ? 7.633 21.864 -3.385 1.00 55.72 118 ASP A N 1
ATOM 882 C CA . ASP A 1 118 ? 7.060 21.312 -2.147 1.00 55.72 118 ASP A CA 1
ATOM 883 C C . ASP A 1 118 ? 7.169 19.776 -2.015 1.00 55.72 118 ASP A C 1
ATOM 885 O O . ASP A 1 118 ? 6.846 19.207 -0.974 1.00 55.72 118 ASP A O 1
ATOM 889 N N . ALA A 1 119 ? 7.647 19.074 -3.052 1.00 52.53 119 ALA A N 1
ATOM 890 C CA . ALA A 1 119 ? 7.869 17.629 -2.974 1.00 52.53 119 ALA A CA 1
ATOM 891 C C . ALA A 1 119 ? 9.016 17.291 -1.988 1.00 52.53 119 ALA A C 1
ATOM 893 O O . ALA A 1 119 ? 10.112 17.856 -2.115 1.00 52.53 119 ALA A O 1
ATOM 894 N N . PRO A 1 120 ? 8.821 16.353 -1.035 1.00 59.28 120 PRO A N 1
ATOM 895 C CA . PRO A 1 120 ? 9.864 15.930 -0.103 1.00 59.28 120 PRO A CA 1
ATOM 896 C C . PRO A 1 120 ? 11.172 15.521 -0.799 1.00 59.28 120 PRO A C 1
ATOM 898 O O . PRO A 1 120 ? 11.166 14.785 -1.786 1.00 59.28 120 PRO A O 1
ATOM 901 N N . GLN A 1 121 ? 12.318 15.954 -0.259 1.00 60.00 121 GLN A N 1
ATOM 902 C CA . GLN A 1 121 ? 13.643 15.765 -0.880 1.00 60.00 121 GLN A CA 1
ATOM 903 C C . GLN A 1 121 ? 13.959 14.299 -1.230 1.00 60.00 121 GLN A C 1
ATOM 905 O O . GLN A 1 121 ? 14.491 14.026 -2.301 1.00 60.00 121 GLN A O 1
ATOM 910 N N . PHE A 1 122 ? 13.532 13.340 -0.401 1.00 55.91 122 PHE A N 1
ATOM 911 C CA . PHE A 1 122 ? 13.759 11.913 -0.656 1.00 55.91 122 PHE A CA 1
ATOM 912 C C . PHE A 1 122 ? 13.026 11.380 -1.904 1.00 55.91 122 PHE A C 1
ATOM 914 O O . PHE A 1 122 ? 13.429 10.359 -2.456 1.00 55.91 122 PHE A O 1
ATOM 921 N N . ILE A 1 123 ? 11.954 12.041 -2.356 1.00 53.50 123 ILE A N 1
ATOM 922 C CA . ILE A 1 123 ? 11.226 11.696 -3.589 1.00 53.50 123 ILE A CA 1
ATOM 923 C C . ILE A 1 123 ? 12.009 12.187 -4.807 1.00 53.50 123 ILE A C 1
ATOM 925 O O . ILE A 1 123 ? 12.117 11.470 -5.803 1.00 53.50 123 ILE A O 1
ATOM 929 N N . ARG A 1 124 ? 12.635 13.366 -4.700 1.00 59.34 124 ARG A N 1
ATOM 930 C CA . ARG A 1 124 ? 13.549 13.892 -5.725 1.00 59.34 124 ARG A CA 1
ATOM 931 C C . ARG A 1 124 ? 14.789 13.018 -5.881 1.00 59.34 124 ARG A C 1
ATOM 933 O O . ARG A 1 124 ? 15.211 12.783 -7.007 1.00 59.34 124 ARG A O 1
ATOM 940 N N . ASP A 1 125 ? 15.313 12.464 -4.791 1.00 58.66 125 ASP A N 1
ATOM 941 C CA . ASP A 1 125 ? 16.465 11.548 -4.822 1.00 58.66 125 ASP A CA 1
ATOM 942 C C . ASP A 1 125 ? 16.150 10.195 -5.480 1.00 58.66 125 ASP A C 1
ATOM 944 O O . ASP A 1 125 ? 17.047 9.480 -5.926 1.00 58.66 125 ASP A O 1
ATOM 948 N N . LEU A 1 126 ? 14.867 9.834 -5.555 1.00 54.59 126 LEU A N 1
ATOM 949 C CA . LEU A 1 126 ? 14.390 8.636 -6.244 1.00 54.59 126 LEU A CA 1
ATOM 950 C C . LEU A 1 126 ? 14.095 8.868 -7.724 1.00 54.59 126 LEU A C 1
ATOM 952 O O . LEU A 1 126 ? 13.816 7.899 -8.438 1.00 54.59 126 LEU A O 1
ATOM 956 N N . ARG A 1 127 ? 14.175 10.124 -8.186 1.00 54.97 127 ARG A N 1
ATOM 957 C CA . ARG A 1 127 ? 14.099 10.481 -9.598 1.00 54.97 127 ARG A CA 1
ATOM 958 C C . ARG A 1 127 ? 15.295 9.847 -10.313 1.00 54.97 127 ARG A C 1
ATOM 960 O O . ARG A 1 127 ? 16.428 10.262 -10.084 1.00 54.97 127 ARG A O 1
ATOM 967 N N . PRO A 1 128 ? 15.078 8.869 -11.202 1.00 53.97 128 PRO A N 1
ATOM 968 C CA . PRO A 1 128 ? 16.181 8.175 -11.838 1.00 53.97 128 PRO A CA 1
ATOM 969 C C . PRO A 1 128 ? 16.780 9.102 -12.885 1.00 53.97 128 PRO A C 1
ATOM 971 O O . PRO A 1 128 ? 16.106 9.475 -13.849 1.00 53.97 128 PRO A O 1
ATOM 974 N N . SER A 1 129 ? 18.051 9.450 -12.739 1.00 57.50 129 SER A N 1
ATOM 975 C CA . SER A 1 129 ? 18.825 9.912 -13.883 1.00 57.50 129 SER A CA 1
ATOM 976 C C . SER A 1 129 ? 19.336 8.690 -14.653 1.00 57.50 129 SER A C 1
ATOM 978 O O . SER A 1 129 ? 19.689 7.663 -14.068 1.00 57.50 129 SER A O 1
ATOM 980 N N . SER A 1 130 ? 19.444 8.777 -15.982 1.00 53.88 130 SER A N 1
ATOM 981 C CA . SER A 1 130 ? 20.104 7.722 -16.776 1.00 53.88 130 SER A CA 1
ATOM 982 C C . SER A 1 130 ? 21.553 7.464 -16.324 1.00 53.88 130 SER A C 1
ATOM 984 O O . SER A 1 130 ? 22.116 6.407 -16.608 1.00 53.88 130 SER A O 1
ATOM 986 N N . SER A 1 131 ? 22.135 8.411 -15.578 1.00 53.75 131 SER A N 1
ATOM 987 C CA . SER A 1 131 ? 23.446 8.327 -14.937 1.00 53.75 131 SER A CA 1
ATOM 988 C C . SER A 1 131 ? 23.480 7.533 -13.620 1.00 53.75 131 SER A C 1
ATOM 990 O O . SER A 1 131 ? 24.580 7.199 -13.181 1.00 53.75 131 SER A O 1
ATOM 992 N N . GLN A 1 132 ? 22.330 7.208 -13.015 1.00 56.84 132 GLN A N 1
ATOM 993 C CA . GLN A 1 132 ? 22.206 6.377 -11.804 1.00 56.84 132 GLN A CA 1
ATOM 994 C C . GLN A 1 132 ? 21.869 4.908 -12.102 1.00 56.84 132 GLN A C 1
ATOM 996 O O . GLN A 1 132 ? 22.056 4.047 -11.246 1.00 56.84 132 GLN A O 1
ATOM 1001 N N . LEU A 1 133 ? 21.376 4.595 -13.305 1.00 63.50 133 LEU A N 1
ATOM 1002 C CA . LEU A 1 133 ? 21.054 3.220 -13.692 1.00 63.50 133 LEU A CA 1
ATOM 1003 C C . LEU A 1 133 ? 22.311 2.501 -14.178 1.00 63.50 133 LEU A C 1
ATOM 1005 O O . LEU A 1 133 ? 22.919 2.921 -15.160 1.00 63.50 133 LEU A O 1
ATOM 1009 N N . ALA A 1 134 ? 22.672 1.398 -13.523 1.00 72.19 134 ALA A N 1
ATOM 1010 C CA . ALA A 1 134 ? 23.816 0.572 -13.892 1.00 72.19 134 ALA A CA 1
ATOM 1011 C C . ALA A 1 134 ? 23.374 -0.806 -14.423 1.00 72.19 134 ALA A C 1
ATOM 1013 O O . ALA A 1 134 ? 22.459 -1.452 -13.895 1.00 72.19 134 ALA A O 1
ATOM 1014 N N . ILE A 1 135 ? 24.010 -1.242 -15.511 1.00 69.44 135 ILE A N 1
ATOM 1015 C CA . ILE A 1 135 ? 23.808 -2.548 -16.137 1.00 69.44 135 ILE A CA 1
ATOM 1016 C C . ILE A 1 135 ? 24.963 -3.468 -15.720 1.00 69.44 135 ILE A C 1
ATOM 1018 O O . ILE A 1 135 ? 26.120 -3.087 -15.898 1.00 69.44 135 ILE A O 1
ATOM 1022 N N . PRO A 1 136 ? 24.671 -4.693 -15.249 1.00 71.25 136 PRO A N 1
ATOM 1023 C CA . PRO A 1 136 ? 25.695 -5.679 -14.948 1.00 71.25 136 PRO A CA 1
ATOM 1024 C C . PRO A 1 136 ? 26.321 -6.208 -16.242 1.00 71.25 136 PRO A C 1
ATOM 1026 O O . PRO A 1 136 ? 25.620 -6.638 -17.166 1.00 71.25 136 PRO A O 1
ATOM 1029 N N . VAL A 1 137 ? 27.647 -6.192 -16.299 1.00 74.50 137 VAL A N 1
ATOM 1030 C CA . VAL A 1 137 ? 28.444 -6.789 -17.365 1.00 74.50 137 VAL A CA 1
ATOM 1031 C C . VAL A 1 137 ? 28.790 -8.209 -16.957 1.00 74.50 137 VAL A C 1
ATOM 1033 O O . VAL A 1 137 ? 29.408 -8.469 -15.922 1.00 74.50 137 VAL A O 1
ATOM 1036 N N . TYR A 1 138 ? 28.363 -9.144 -17.797 1.00 73.38 138 TYR A N 1
ATOM 1037 C CA . TYR A 1 138 ? 28.666 -10.555 -17.630 1.00 73.38 138 TYR A CA 1
ATOM 1038 C C . TYR A 1 138 ? 29.894 -10.930 -18.468 1.00 73.38 138 TYR A C 1
ATOM 1040 O O . TYR A 1 138 ? 30.034 -10.411 -19.580 1.00 73.38 138 TYR A O 1
ATOM 1048 N N . PRO A 1 139 ? 30.740 -11.856 -17.983 1.00 73.31 139 PRO A N 1
ATOM 1049 C CA . PRO A 1 139 ? 31.834 -12.396 -18.777 1.00 73.31 139 PRO A CA 1
ATOM 1050 C C . PRO A 1 139 ? 31.314 -13.065 -20.047 1.00 73.31 139 PRO A C 1
ATOM 1052 O O . PRO A 1 139 ? 30.244 -13.680 -20.044 1.00 73.31 139 PRO A O 1
ATOM 1055 N N . GLU A 1 140 ? 32.113 -13.016 -21.115 1.00 69.56 140 GLU A N 1
ATOM 1056 C CA . GLU A 1 140 ? 31.824 -13.754 -22.351 1.00 69.56 140 GLU A CA 1
ATOM 1057 C C . GLU A 1 140 ? 31.783 -15.270 -22.108 1.00 69.56 140 GLU A C 1
ATOM 1059 O O . GLU A 1 140 ? 30.939 -15.970 -22.667 1.00 69.56 140 GLU A O 1
ATOM 1064 N N . VAL A 1 141 ? 32.643 -15.768 -21.214 1.00 78.81 141 VAL A N 1
ATOM 1065 C CA . VAL A 1 141 ? 32.661 -17.165 -20.768 1.00 78.81 141 VAL A CA 1
ATOM 1066 C C . VAL A 1 141 ? 32.023 -17.251 -19.383 1.00 78.81 141 VAL A C 1
ATOM 1068 O O . VAL A 1 141 ? 32.622 -16.845 -18.389 1.00 78.81 141 VAL A O 1
ATOM 1071 N N . ARG A 1 142 ? 30.793 -17.770 -19.304 1.00 77.62 142 ARG A N 1
ATOM 1072 C CA . ARG A 1 142 ? 30.098 -17.949 -18.020 1.00 77.62 142 ARG A CA 1
ATOM 1073 C C . ARG A 1 142 ? 30.678 -19.134 -17.253 1.00 77.62 142 ARG A C 1
ATOM 1075 O O . ARG A 1 142 ? 30.823 -20.216 -17.818 1.00 77.62 142 ARG A O 1
ATOM 1082 N N . ASP A 1 143 ? 30.939 -18.943 -15.961 1.00 77.50 143 ASP A N 1
ATOM 1083 C CA . ASP A 1 143 ? 31.237 -20.049 -15.050 1.00 77.50 143 ASP A CA 1
ATOM 1084 C C . ASP A 1 143 ? 29.988 -20.943 -14.926 1.00 77.50 143 ASP A C 1
ATOM 1086 O O . ASP A 1 143 ? 28.936 -20.454 -14.502 1.00 77.50 143 ASP A O 1
ATOM 1090 N N . PRO A 1 144 ? 30.063 -22.245 -15.258 1.00 79.00 144 PRO A N 1
ATOM 1091 C CA . PRO A 1 144 ? 28.946 -23.172 -15.088 1.00 79.00 144 PRO A CA 1
ATOM 1092 C C . PRO A 1 144 ? 28.437 -23.262 -13.644 1.00 79.00 144 PRO A C 1
ATOM 1094 O O . PRO A 1 144 ? 27.272 -23.581 -13.421 1.00 79.00 144 PRO A O 1
ATOM 1097 N N . ARG A 1 145 ? 29.302 -22.991 -12.660 1.00 80.69 145 ARG A N 1
ATOM 1098 C CA . ARG A 1 145 ? 28.979 -23.032 -11.229 1.00 80.69 145 ARG A CA 1
ATOM 1099 C C . ARG A 1 145 ? 28.325 -21.741 -10.731 1.00 80.69 145 ARG A C 1
ATOM 1101 O O . ARG A 1 145 ? 27.596 -21.779 -9.743 1.00 80.69 145 ARG A O 1
ATOM 1108 N N . ASN A 1 146 ? 28.545 -20.624 -11.422 1.00 72.25 146 ASN A N 1
ATOM 1109 C CA . ASN A 1 146 ? 27.89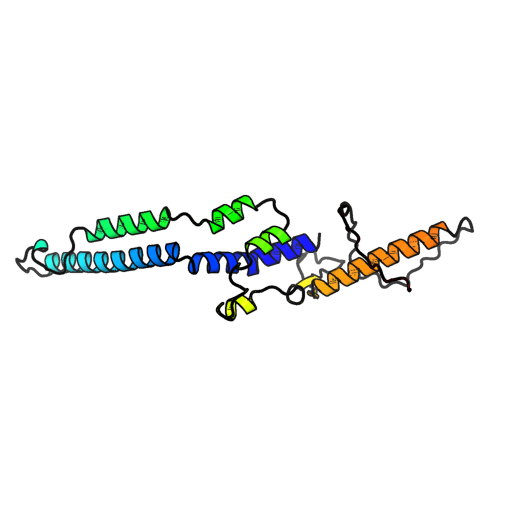7 -19.346 -11.148 1.00 72.25 146 ASN A CA 1
ATOM 1110 C C . ASN A 1 146 ? 27.670 -18.554 -12.448 1.00 72.25 146 ASN A C 1
ATOM 1112 O O . ASN A 1 146 ? 28.380 -17.584 -12.738 1.00 72.25 146 ASN A O 1
ATOM 1116 N N . PRO A 1 147 ? 26.649 -18.926 -13.236 1.00 72.88 147 PRO A N 1
ATOM 1117 C CA . PRO A 1 147 ? 26.401 -18.287 -14.519 1.00 72.88 147 PRO A CA 1
ATOM 1118 C C . PRO A 1 147 ? 25.962 -16.826 -14.377 1.00 72.88 147 PRO A C 1
ATOM 1120 O O . PRO A 1 147 ? 25.974 -16.103 -15.367 1.00 72.88 147 PRO A O 1
ATOM 1123 N N . TRP A 1 148 ? 25.597 -16.364 -13.178 1.00 75.06 148 TRP A N 1
ATOM 1124 C CA . TRP A 1 148 ? 25.134 -14.998 -12.916 1.00 75.06 148 TRP A CA 1
ATOM 1125 C C . TRP A 1 148 ? 26.208 -14.088 -12.309 1.00 75.06 148 TRP A C 1
ATOM 1127 O O . TRP A 1 148 ? 25.884 -12.968 -11.913 1.00 75.06 148 TRP A O 1
ATOM 1137 N N . ALA A 1 149 ? 27.470 -14.526 -12.261 1.00 76.06 149 ALA A N 1
ATOM 1138 C CA . ALA A 1 149 ? 28.579 -13.701 -11.798 1.00 76.06 149 ALA A CA 1
ATOM 1139 C C . ALA A 1 149 ? 28.712 -12.428 -12.656 1.00 76.06 149 ALA A C 1
ATOM 1141 O O . ALA A 1 149 ? 28.968 -12.490 -13.860 1.00 76.06 149 ALA A O 1
ATOM 1142 N N . CYS A 1 150 ? 28.502 -11.275 -12.024 1.00 73.56 150 CYS A N 1
ATOM 1143 C CA . CYS A 1 150 ? 28.717 -9.959 -12.612 1.00 73.56 150 CYS A CA 1
ATOM 1144 C C . CYS A 1 150 ? 30.175 -9.555 -12.383 1.00 73.56 150 CYS A C 1
ATOM 1146 O O . CYS A 1 150 ? 30.639 -9.625 -11.247 1.00 73.56 150 CYS A O 1
ATOM 1148 N N . ILE A 1 151 ? 30.890 -9.147 -13.433 1.00 75.38 151 ILE A N 1
ATOM 1149 C CA . ILE A 1 151 ? 32.288 -8.698 -13.303 1.00 75.38 151 ILE A CA 1
ATOM 1150 C C . ILE A 1 151 ? 32.339 -7.226 -12.905 1.00 75.38 151 ILE A C 1
ATOM 1152 O O . ILE A 1 151 ? 33.141 -6.836 -12.065 1.00 75.38 151 ILE A O 1
ATOM 1156 N N . GLU A 1 152 ? 31.458 -6.417 -13.483 1.00 79.12 152 GLU A N 1
ATOM 1157 C CA . GLU A 1 152 ? 31.404 -4.976 -13.252 1.00 79.12 152 GLU A CA 1
ATOM 1158 C C . GLU A 1 152 ? 30.016 -4.440 -13.607 1.00 79.12 152 GLU A C 1
ATOM 1160 O O . GLU A 1 152 ? 29.273 -5.076 -14.356 1.00 79.12 152 GLU A O 1
ATOM 1165 N N . GLU A 1 153 ? 29.650 -3.273 -13.087 1.00 79.31 153 GLU A N 1
ATOM 1166 C CA . GLU A 1 153 ? 28.443 -2.566 -13.513 1.00 79.31 153 GLU A CA 1
ATOM 1167 C C . GLU A 1 153 ? 28.833 -1.303 -14.291 1.00 79.31 153 GLU A C 1
ATOM 1169 O O . GLU A 1 153 ? 29.645 -0.505 -13.830 1.00 79.31 153 GLU A O 1
ATOM 1174 N N . ILE A 1 154 ? 28.246 -1.110 -15.475 1.00 80.00 154 ILE A N 1
ATOM 1175 C CA . ILE A 1 154 ? 28.478 0.069 -16.325 1.00 80.00 154 ILE A CA 1
ATOM 1176 C C . ILE A 1 154 ? 27.212 0.921 -16.342 1.00 80.00 154 ILE A C 1
ATOM 1178 O O . ILE A 1 154 ? 26.099 0.389 -16.394 1.00 80.00 154 ILE A O 1
ATOM 1182 N N . LYS A 1 155 ? 27.351 2.252 -16.333 1.00 80.62 155 LYS A N 1
ATOM 1183 C CA . LYS A 1 155 ? 26.197 3.154 -16.442 1.00 80.62 155 LYS A CA 1
ATOM 1184 C C . LYS A 1 155 ? 25.439 2.897 -17.743 1.00 80.62 155 LYS A C 1
ATOM 1186 O O . LYS A 1 155 ? 26.023 2.730 -18.813 1.00 80.62 155 LYS A O 1
ATOM 1191 N N . LEU A 1 156 ? 24.114 2.918 -17.665 1.00 72.25 156 LEU A N 1
ATOM 1192 C CA . LEU A 1 156 ? 23.220 2.715 -18.801 1.00 72.25 156 LEU A CA 1
ATOM 1193 C C . LEU A 1 156 ? 23.522 3.703 -19.937 1.00 72.25 156 LEU A C 1
ATOM 1195 O O . LEU A 1 156 ? 23.522 3.303 -21.098 1.00 72.25 156 LEU A O 1
ATOM 1199 N N . ALA A 1 157 ? 23.822 4.963 -19.610 1.00 71.75 157 ALA A N 1
ATOM 1200 C CA . ALA A 1 157 ? 24.211 5.978 -20.589 1.00 71.75 157 ALA A CA 1
ATOM 1201 C C . ALA A 1 157 ? 25.466 5.574 -21.388 1.00 71.75 157 ALA A C 1
ATOM 1203 O O . ALA A 1 157 ? 25.454 5.626 -22.620 1.00 71.75 157 ALA A O 1
ATOM 1204 N N . ASP A 1 158 ? 26.500 5.083 -20.703 1.00 80.81 158 ASP A N 1
ATOM 1205 C CA . ASP A 1 158 ? 27.755 4.649 -21.325 1.00 80.81 158 ASP A CA 1
ATOM 1206 C C . ASP A 1 158 ? 27.532 3.401 -22.195 1.00 80.81 158 ASP A C 1
ATOM 1208 O O . ASP A 1 158 ? 28.017 3.312 -23.325 1.00 80.81 158 ASP A O 1
ATOM 1212 N N . ALA A 1 159 ? 26.705 2.463 -21.721 1.00 76.25 159 ALA A N 1
ATOM 1213 C CA . ALA A 1 159 ? 26.320 1.278 -22.483 1.00 76.25 159 ALA A CA 1
ATOM 1214 C C . ALA A 1 159 ? 25.511 1.621 -23.751 1.00 76.25 159 ALA A C 1
ATOM 1216 O O . ALA A 1 159 ? 25.673 0.970 -24.789 1.00 76.25 159 ALA A O 1
ATOM 1217 N N . ILE A 1 160 ? 24.640 2.635 -23.699 1.00 75.56 160 ILE A N 1
ATOM 1218 C CA . ILE A 1 160 ? 23.903 3.132 -24.871 1.00 75.56 160 ILE A CA 1
ATOM 1219 C C . ILE A 1 160 ? 24.877 3.775 -25.863 1.00 75.56 160 ILE A C 1
ATOM 1221 O O . ILE A 1 160 ? 24.874 3.399 -27.038 1.00 75.56 160 ILE A O 1
ATOM 1225 N N . ALA A 1 161 ? 25.751 4.673 -25.400 1.00 79.75 161 ALA A N 1
ATOM 1226 C CA . ALA A 1 161 ? 26.737 5.351 -26.241 1.00 79.75 161 ALA A CA 1
ATOM 1227 C C . ALA A 1 161 ? 27.664 4.354 -26.962 1.00 79.75 161 ALA A C 1
ATOM 1229 O O . ALA A 1 161 ? 27.856 4.441 -28.179 1.00 79.75 161 ALA A O 1
ATOM 1230 N N . ALA A 1 162 ? 28.162 3.343 -26.244 1.00 80.50 162 ALA A N 1
ATOM 1231 C CA . ALA A 1 162 ? 29.007 2.292 -26.809 1.00 80.50 162 ALA A CA 1
ATOM 1232 C C . ALA A 1 162 ? 28.282 1.458 -27.885 1.00 80.50 162 ALA A C 1
ATOM 1234 O O . ALA A 1 162 ? 28.874 1.091 -28.904 1.00 80.50 162 ALA A O 1
ATOM 1235 N N . ASN A 1 163 ? 26.990 1.166 -27.694 1.00 76.12 163 ASN A N 1
ATOM 1236 C CA . ASN A 1 163 ? 26.192 0.436 -28.684 1.00 76.12 163 ASN A CA 1
ATOM 1237 C C . ASN A 1 163 ? 25.905 1.269 -29.940 1.00 76.12 163 ASN A C 1
ATOM 1239 O O . ASN A 1 163 ? 25.998 0.735 -31.048 1.00 76.12 163 ASN A O 1
ATOM 1243 N N . VAL A 1 164 ? 25.596 2.561 -29.785 1.00 75.31 164 VAL A N 1
ATOM 1244 C CA . VAL A 1 164 ? 25.383 3.487 -30.910 1.00 75.31 164 VAL A CA 1
ATOM 1245 C C . VAL A 1 164 ? 26.661 3.613 -31.739 1.00 75.31 164 VAL A C 1
ATOM 1247 O O . VAL A 1 164 ? 26.630 3.372 -32.946 1.00 75.31 164 VAL A O 1
ATOM 1250 N N . SER A 1 165 ? 27.800 3.868 -31.088 1.00 77.75 165 SER A N 1
ATOM 1251 C CA . SER A 1 165 ? 29.109 3.968 -31.745 1.00 77.75 165 SER A CA 1
ATOM 1252 C C . SER A 1 165 ? 29.455 2.705 -32.546 1.00 77.75 165 SER A C 1
ATOM 1254 O O . SER A 1 165 ? 29.814 2.772 -33.725 1.00 77.75 165 SER A O 1
ATOM 1256 N N . ARG A 1 166 ? 29.240 1.519 -31.961 1.00 77.12 166 ARG A N 1
ATOM 1257 C CA . ARG A 1 166 ? 29.464 0.239 -32.652 1.00 77.12 166 ARG A CA 1
ATOM 1258 C C . ARG A 1 166 ? 28.551 0.060 -33.863 1.00 77.12 166 ARG A C 1
ATOM 1260 O O . ARG A 1 166 ? 28.992 -0.435 -34.903 1.00 77.12 166 ARG A O 1
ATOM 1267 N N . ALA A 1 167 ? 27.275 0.425 -33.740 1.00 73.19 167 ALA A N 1
ATOM 1268 C CA . ALA A 1 167 ? 26.325 0.332 -34.842 1.00 73.19 167 ALA A CA 1
ATOM 1269 C C . ALA A 1 167 ? 26.744 1.233 -36.015 1.00 73.19 167 ALA A C 1
ATOM 1271 O O . ALA A 1 167 ? 26.670 0.806 -37.170 1.00 73.19 167 ALA A O 1
ATOM 1272 N N . GLU A 1 168 ? 27.245 2.437 -35.733 1.00 76.44 168 GLU A N 1
ATOM 1273 C CA . GLU A 1 168 ? 27.809 3.324 -36.752 1.00 76.44 168 GLU A CA 1
ATOM 1274 C C . GLU A 1 168 ? 29.081 2.760 -37.384 1.00 76.44 168 GLU A C 1
ATOM 1276 O O . GLU A 1 168 ? 29.197 2.732 -38.612 1.00 76.44 168 GLU A O 1
ATOM 1281 N N . GLN A 1 169 ? 30.009 2.238 -36.579 1.00 75.31 169 GLN A N 1
ATOM 1282 C CA . GLN A 1 169 ? 31.245 1.640 -37.082 1.00 75.31 169 GLN A CA 1
ATOM 1283 C C . GLN A 1 169 ? 30.957 0.442 -37.999 1.00 75.31 169 GLN A C 1
ATOM 1285 O O . GLN A 1 169 ? 31.561 0.319 -39.065 1.00 75.31 169 GLN A O 1
ATOM 1290 N N . LYS A 1 170 ? 29.970 -0.396 -37.648 1.00 73.81 170 LYS A N 1
ATOM 1291 C CA . LYS A 1 170 ? 29.519 -1.526 -38.477 1.00 73.81 170 LYS A CA 1
ATOM 1292 C C . LYS A 1 170 ? 28.867 -1.073 -39.787 1.00 73.81 170 LYS A C 1
ATOM 1294 O O . LYS A 1 170 ? 29.013 -1.746 -40.806 1.00 73.81 170 LYS A O 1
ATOM 1299 N N . LYS A 1 171 ? 28.150 0.058 -39.794 1.00 74.38 171 LYS A N 1
ATOM 1300 C CA . LYS A 1 171 ? 27.627 0.660 -41.034 1.00 74.38 171 LYS A CA 1
ATOM 1301 C C . LYS A 1 171 ? 28.774 1.141 -41.927 1.00 74.38 171 LYS A C 1
ATOM 1303 O O . LYS A 1 171 ? 28.775 0.816 -43.111 1.00 74.38 171 LYS A O 1
ATOM 1308 N N . ARG A 1 172 ? 29.764 1.842 -41.360 1.00 68.38 172 ARG A N 1
ATOM 1309 C CA . ARG A 1 172 ? 30.939 2.353 -42.091 1.00 68.38 172 ARG A CA 1
ATOM 1310 C C . ARG A 1 172 ? 31.788 1.223 -42.680 1.00 68.38 172 ARG A C 1
ATOM 1312 O O . ARG A 1 172 ? 32.082 1.255 -43.871 1.00 68.38 172 ARG A O 1
ATOM 1319 N N . SER A 1 173 ? 32.098 0.180 -41.909 1.00 58.66 173 SER A N 1
ATOM 1320 C CA . SER A 1 173 ? 32.861 -0.973 -42.412 1.00 58.66 173 SER A CA 1
ATOM 1321 C C . SER A 1 173 ? 32.106 -1.752 -43.494 1.00 58.66 173 SER A C 1
ATOM 1323 O O . SER A 1 173 ? 32.697 -2.134 -44.499 1.00 58.66 173 SER A O 1
ATOM 1325 N N . ARG A 1 174 ? 30.780 -1.908 -43.373 1.00 57.81 174 ARG A N 1
ATOM 1326 C CA . ARG A 1 174 ? 29.953 -2.560 -44.405 1.00 57.81 174 ARG A CA 1
ATOM 1327 C C . ARG A 1 174 ? 29.895 -1.773 -45.721 1.00 57.81 174 ARG A C 1
ATOM 1329 O O . ARG A 1 174 ? 29.724 -2.384 -46.772 1.00 57.81 174 ARG A O 1
ATOM 1336 N N . ILE A 1 175 ? 30.017 -0.445 -45.674 1.00 55.34 175 ILE A N 1
ATOM 1337 C CA . ILE A 1 175 ? 30.117 0.406 -46.870 1.00 55.34 175 ILE A CA 1
ATOM 1338 C C . ILE A 1 175 ? 31.499 0.233 -47.519 1.00 55.34 175 ILE A C 1
ATOM 1340 O O . ILE A 1 175 ? 31.566 -0.026 -48.716 1.00 55.34 175 ILE A O 1
ATOM 1344 N N . VAL A 1 176 ? 32.577 0.258 -46.729 1.00 46.50 176 VAL A N 1
ATOM 1345 C CA . VAL A 1 176 ? 33.963 0.061 -47.206 1.00 46.50 176 VAL A CA 1
ATOM 1346 C C . VAL A 1 176 ? 34.175 -1.318 -47.849 1.00 46.50 176 VAL A C 1
ATOM 1348 O O . VAL A 1 176 ? 34.831 -1.428 -48.883 1.00 46.50 176 VAL A O 1
ATOM 1351 N N . CYS A 1 177 ? 33.580 -2.378 -47.293 1.00 47.00 177 CYS A N 1
ATOM 1352 C CA . CYS A 1 177 ? 33.668 -3.724 -47.872 1.00 47.00 177 CYS A CA 1
ATOM 1353 C C . CYS A 1 177 ? 32.865 -3.886 -49.173 1.00 47.00 177 CYS A C 1
ATOM 1355 O O . CYS A 1 177 ? 33.144 -4.797 -49.942 1.00 47.00 177 CYS A O 1
ATOM 1357 N N . ARG A 1 178 ? 31.862 -3.035 -49.432 1.00 48.22 178 ARG A N 1
ATOM 1358 C CA . ARG A 1 178 ? 31.091 -3.065 -50.687 1.00 48.22 178 ARG A CA 1
ATOM 1359 C C . ARG A 1 178 ? 31.744 -2.261 -51.808 1.00 48.22 178 ARG A C 1
ATOM 1361 O O . ARG A 1 178 ? 31.454 -2.532 -52.966 1.00 48.22 178 ARG A O 1
ATOM 1368 N N . THR A 1 179 ? 32.610 -1.301 -51.484 1.00 48.19 179 THR A N 1
ATOM 1369 C CA . THR A 1 179 ? 33.354 -0.517 -52.483 1.00 48.19 179 THR A CA 1
ATOM 1370 C C . THR A 1 179 ? 34.641 -1.200 -52.953 1.00 48.19 179 THR A C 1
ATOM 1372 O O . THR A 1 179 ? 35.150 -0.844 -54.009 1.00 48.19 179 THR A O 1
ATOM 1375 N N . HIS A 1 180 ? 35.131 -2.221 -52.240 1.00 42.97 180 HIS A N 1
ATOM 1376 C CA . HIS A 1 180 ? 36.230 -3.079 -52.697 1.00 42.97 180 HIS A CA 1
ATOM 1377 C C . HIS A 1 180 ? 35.680 -4.339 -53.376 1.00 42.97 180 HIS A C 1
ATOM 1379 O O . HIS A 1 180 ? 35.610 -5.419 -52.791 1.00 42.97 180 HIS A O 1
ATOM 1385 N N . GLY A 1 181 ? 35.254 -4.184 -54.628 1.00 46.25 181 GLY A N 1
ATOM 1386 C CA . GLY A 1 181 ? 34.988 -5.312 -55.512 1.00 46.25 181 GLY A CA 1
ATOM 1387 C C . GLY A 1 181 ? 36.291 -5.980 -55.963 1.00 46.25 181 GLY A C 1
ATOM 1388 O O . GLY A 1 181 ? 37.109 -5.340 -56.608 1.00 46.25 181 GLY A O 1
ATOM 1389 N N . VAL A 1 182 ? 36.397 -7.282 -55.667 1.00 45.59 182 VAL A N 1
ATOM 1390 C CA . VAL A 1 182 ? 37.259 -8.310 -56.290 1.00 45.59 182 VAL A CA 1
ATOM 1391 C C . VAL A 1 182 ? 38.776 -8.164 -56.089 1.00 45.59 182 VAL A C 1
ATOM 1393 O O . VAL A 1 182 ? 39.433 -7.340 -56.713 1.00 45.59 182 VAL A O 1
ATOM 1396 N N . GLY A 1 183 ? 39.366 -9.083 -55.313 1.00 37.91 183 GLY A N 1
ATOM 1397 C CA . GLY A 1 183 ? 40.816 -9.293 -55.331 1.00 37.91 183 GLY A CA 1
ATOM 1398 C C . GLY A 1 183 ? 41.368 -10.231 -54.257 1.00 37.91 183 GLY A C 1
ATOM 1399 O O . GLY A 1 183 ? 41.670 -9.796 -53.158 1.00 37.91 183 GLY A O 1
ATOM 1400 N N . SER A 1 184 ? 41.593 -11.483 -54.658 1.00 41.38 184 SER A N 1
ATOM 1401 C CA . SER A 1 184 ? 42.521 -12.473 -54.088 1.00 41.38 184 SER A CA 1
ATOM 1402 C C . SER A 1 184 ? 42.218 -13.137 -52.739 1.00 41.38 184 SER A C 1
ATOM 1404 O O . SER A 1 184 ? 42.103 -12.523 -51.682 1.00 41.38 184 SER A O 1
ATOM 1406 N N . ALA A 1 185 ? 42.225 -14.470 -52.805 1.00 46.53 185 ALA A N 1
ATOM 1407 C CA . ALA A 1 185 ? 42.368 -15.377 -51.683 1.00 46.53 185 ALA A CA 1
ATOM 1408 C C . ALA A 1 185 ? 43.688 -15.115 -50.948 1.00 46.53 185 ALA A C 1
ATOM 1410 O O . ALA A 1 185 ? 44.742 -15.187 -51.562 1.00 46.53 185 ALA A O 1
ATOM 1411 N N . HIS A 1 186 ? 43.611 -14.836 -49.649 1.00 34.16 186 HIS A N 1
ATOM 1412 C CA . HIS A 1 186 ? 44.543 -15.284 -48.614 1.00 34.16 186 HIS A CA 1
ATOM 1413 C C . HIS A 1 186 ? 43.858 -15.048 -47.261 1.00 34.16 186 HIS A C 1
ATOM 1415 O O . HIS A 1 186 ? 43.408 -13.945 -46.957 1.00 34.16 186 HIS A O 1
ATOM 1421 N N . HIS A 1 187 ? 43.738 -16.105 -46.456 1.00 45.34 187 HIS A N 1
ATOM 1422 C CA . HIS A 1 187 ? 43.268 -16.012 -45.078 1.00 45.34 187 HIS A CA 1
ATOM 1423 C C . HIS A 1 187 ? 44.270 -15.202 -44.245 1.00 45.34 187 HIS A C 1
ATOM 1425 O O . HIS A 1 187 ? 45.231 -15.754 -43.719 1.00 45.34 187 HIS A O 1
ATOM 1431 N N . ALA A 1 188 ? 44.024 -13.903 -44.098 1.00 37.12 188 ALA A N 1
ATOM 1432 C CA . ALA A 1 188 ? 44.617 -13.088 -43.050 1.00 37.12 188 ALA A CA 1
ATOM 1433 C C . ALA A 1 188 ? 43.542 -12.845 -41.985 1.00 37.12 188 ALA A C 1
ATOM 1435 O O . ALA A 1 188 ? 42.605 -12.072 -42.189 1.00 37.12 188 ALA A O 1
ATOM 1436 N N . ARG A 1 189 ? 43.648 -13.559 -40.858 1.00 47.50 189 ARG A N 1
ATOM 1437 C CA . ARG A 1 189 ? 42.900 -13.236 -39.638 1.00 47.50 189 ARG A CA 1
ATOM 1438 C C . ARG A 1 189 ? 43.280 -11.816 -39.225 1.00 47.50 189 ARG A C 1
ATOM 1440 O O . ARG A 1 189 ? 44.413 -11.568 -38.825 1.00 47.50 189 ARG A O 1
ATOM 1447 N N . SER A 1 190 ? 42.345 -10.883 -39.367 1.00 40.97 190 SER A N 1
ATOM 1448 C CA . SER A 1 190 ? 42.472 -9.527 -38.837 1.00 40.97 190 SER A CA 1
ATOM 1449 C C . SER A 1 190 ? 42.050 -9.540 -37.367 1.00 40.97 190 SER A C 1
ATOM 1451 O O . SER A 1 190 ? 40.969 -9.084 -37.006 1.00 40.97 190 SER A O 1
ATOM 1453 N N . ASP A 1 191 ? 42.906 -10.112 -36.522 1.00 45.78 191 ASP A N 1
ATOM 1454 C CA . ASP A 1 191 ? 42.762 -10.070 -35.067 1.00 45.78 191 ASP A CA 1
ATOM 1455 C C . ASP A 1 191 ? 43.515 -8.841 -34.531 1.00 45.78 191 ASP A C 1
ATOM 1457 O O . ASP A 1 191 ? 44.586 -8.950 -33.944 1.00 45.78 191 ASP A O 1
ATOM 1461 N N . HIS A 1 192 ? 42.973 -7.641 -34.767 1.00 41.19 192 HIS A N 1
ATOM 1462 C CA . HIS A 1 192 ? 43.439 -6.407 -34.107 1.00 41.19 192 HIS A CA 1
ATOM 1463 C C . HIS A 1 192 ? 42.308 -5.560 -33.506 1.00 41.19 192 HIS A C 1
ATOM 1465 O O . HIS A 1 192 ? 42.455 -4.363 -33.274 1.00 41.19 192 HIS A O 1
ATOM 1471 N N . VAL A 1 193 ? 41.188 -6.196 -33.167 1.00 34.84 193 VAL A N 1
ATOM 1472 C CA . VAL A 1 193 ? 40.205 -5.629 -32.238 1.00 34.84 193 VAL A CA 1
ATOM 1473 C C . VAL A 1 193 ? 40.237 -6.499 -30.983 1.00 34.84 193 VAL A C 1
ATOM 1475 O O . VAL A 1 193 ? 40.161 -7.719 -31.133 1.00 34.84 193 VAL A O 1
ATOM 1478 N N . PRO A 1 194 ? 40.342 -5.944 -29.760 1.00 33.16 194 PRO A N 1
ATOM 1479 C CA . PRO A 1 194 ? 40.102 -6.732 -28.562 1.00 33.16 194 PRO A CA 1
ATOM 1480 C C . PRO A 1 194 ? 38.662 -7.248 -28.641 1.00 33.16 194 PRO A C 1
ATOM 1482 O O . PRO A 1 194 ? 37.697 -6.490 -28.526 1.00 33.16 194 PRO A O 1
ATOM 1485 N N . VAL A 1 195 ? 38.520 -8.539 -28.928 1.00 37.81 195 VAL A N 1
ATOM 1486 C CA . VAL A 1 195 ? 37.263 -9.274 -28.824 1.00 37.81 195 VAL A CA 1
ATOM 1487 C C . VAL A 1 195 ? 36.983 -9.405 -27.329 1.00 37.81 195 VAL A C 1
ATOM 1489 O O . VAL A 1 195 ? 37.491 -10.300 -26.664 1.00 37.81 195 VAL A O 1
ATOM 1492 N N . SER A 1 196 ? 36.309 -8.410 -26.763 1.00 41.00 196 SER A N 1
ATOM 1493 C CA . SER A 1 196 ? 35.862 -8.410 -25.362 1.00 41.00 196 SER A CA 1
ATOM 1494 C C . SER A 1 196 ? 34.577 -7.598 -25.228 1.00 41.00 196 SER A C 1
ATOM 1496 O O . SER A 1 196 ? 34.439 -6.740 -24.360 1.00 41.00 196 SER A O 1
ATOM 1498 N N . ALA A 1 197 ? 33.655 -7.773 -26.170 1.00 40.22 197 ALA A N 1
ATOM 1499 C CA . ALA A 1 197 ? 32.433 -6.996 -26.200 1.00 40.22 197 ALA A CA 1
ATOM 1500 C C . ALA A 1 197 ? 31.275 -7.871 -26.699 1.00 40.22 197 ALA A C 1
ATOM 1502 O O . ALA A 1 197 ? 31.238 -8.202 -27.889 1.00 40.22 197 ALA A O 1
ATOM 1503 N N . PRO A 1 198 ? 30.287 -8.188 -25.840 1.00 36.28 198 PRO A N 1
ATOM 1504 C CA . PRO A 1 198 ? 29.323 -9.248 -26.093 1.00 36.28 198 PRO A CA 1
ATOM 1505 C C . PRO A 1 198 ? 28.552 -9.022 -27.396 1.00 36.28 198 PRO A C 1
ATOM 1507 O O . PRO A 1 198 ? 28.032 -7.937 -27.674 1.00 36.28 198 PRO A O 1
ATOM 1510 N N . ILE A 1 199 ? 28.490 -10.077 -28.207 1.00 38.38 199 ILE A N 1
ATOM 1511 C CA . ILE A 1 199 ? 27.738 -10.124 -29.458 1.00 38.38 199 ILE A CA 1
ATOM 1512 C C . ILE A 1 199 ? 26.251 -10.213 -29.103 1.00 38.38 199 ILE A C 1
ATOM 1514 O O . ILE A 1 199 ? 25.759 -11.265 -28.705 1.00 38.38 199 ILE A O 1
ATOM 1518 N N . VAL A 1 200 ? 25.515 -9.114 -29.272 1.00 40.53 200 VAL A N 1
ATOM 1519 C CA . VAL A 1 200 ? 24.046 -9.133 -29.279 1.00 40.53 200 VAL A CA 1
ATOM 1520 C C . VAL A 1 200 ? 23.583 -8.862 -30.705 1.00 40.53 200 VAL A C 1
ATOM 1522 O O . VAL A 1 200 ? 23.801 -7.783 -31.255 1.00 40.53 200 VAL A O 1
ATOM 1525 N N . VAL A 1 201 ? 22.974 -9.874 -31.321 1.00 32.97 201 VAL A N 1
ATOM 1526 C CA . VAL A 1 201 ? 22.357 -9.798 -32.650 1.00 32.97 201 VAL A CA 1
ATOM 1527 C C . VAL A 1 201 ? 21.114 -8.901 -32.558 1.00 32.97 201 VAL A C 1
ATOM 1529 O O . VAL A 1 201 ? 20.197 -9.230 -31.806 1.00 32.97 201 VAL A O 1
ATOM 1532 N N . PRO A 1 202 ? 21.035 -7.772 -33.286 1.00 38.44 202 PRO A N 1
ATOM 1533 C CA . PRO A 1 202 ? 19.850 -6.931 -33.270 1.00 38.44 202 PRO A CA 1
ATOM 1534 C C . PRO A 1 202 ? 18.867 -7.443 -34.326 1.00 38.44 202 PRO A C 1
ATOM 1536 O O . PRO A 1 202 ? 18.947 -7.072 -35.495 1.00 38.44 202 PRO A O 1
ATOM 1539 N N . GLN A 1 203 ? 17.936 -8.302 -33.929 1.00 38.03 203 GLN A N 1
ATOM 1540 C CA . GLN A 1 203 ? 16.683 -8.468 -34.663 1.00 38.03 203 GLN A CA 1
ATOM 1541 C C . GLN A 1 203 ? 15.624 -7.628 -33.943 1.00 38.03 203 GLN A C 1
ATOM 1543 O O . GLN A 1 203 ? 15.318 -7.890 -32.784 1.00 38.03 203 GLN A O 1
ATOM 1548 N N . GLY A 1 204 ? 15.119 -6.584 -34.611 1.00 40.16 204 GLY A N 1
ATOM 1549 C CA . GLY A 1 204 ? 13.918 -5.861 -34.168 1.00 40.16 204 GLY A CA 1
ATOM 1550 C C . GLY A 1 204 ? 14.083 -4.412 -33.692 1.00 40.16 204 GLY A C 1
ATOM 1551 O O . GLY A 1 204 ? 13.362 -4.006 -32.792 1.00 40.16 204 GLY A O 1
ATOM 1552 N N . LEU A 1 205 ? 14.985 -3.612 -34.272 1.00 36.88 205 LEU A N 1
ATOM 1553 C CA . LEU A 1 205 ? 14.971 -2.147 -34.097 1.00 36.88 205 LEU A CA 1
ATOM 1554 C C . LEU A 1 205 ? 14.650 -1.462 -35.429 1.00 36.88 205 LEU A C 1
ATOM 1556 O O . LEU A 1 205 ? 15.505 -0.860 -36.072 1.00 36.88 205 LEU A O 1
ATOM 1560 N N . ALA A 1 206 ? 13.400 -1.596 -35.852 1.00 44.84 206 ALA A N 1
ATOM 1561 C CA . ALA A 1 206 ? 12.755 -0.598 -36.686 1.00 44.84 206 ALA A CA 1
ATOM 1562 C C . ALA A 1 206 ? 11.696 0.034 -35.791 1.00 44.84 206 ALA A C 1
ATOM 1564 O O . ALA A 1 206 ? 10.813 -0.691 -35.355 1.00 44.84 206 ALA A O 1
ATOM 1565 N N . LEU A 1 207 ? 11.856 1.313 -35.450 1.00 36.88 207 LEU A N 1
ATOM 1566 C CA . LEU A 1 207 ? 10.785 2.290 -35.227 1.00 36.88 207 LEU A CA 1
ATOM 1567 C C . LEU A 1 207 ? 11.437 3.652 -34.890 1.00 36.88 207 LEU A C 1
ATOM 1569 O O . LEU A 1 207 ? 11.953 3.867 -33.801 1.00 36.88 207 LEU A O 1
ATOM 1573 N N . ILE A 1 208 ? 11.425 4.513 -35.916 1.00 35.59 208 ILE A N 1
ATOM 1574 C CA . ILE A 1 208 ? 11.144 5.958 -35.893 1.00 35.59 208 ILE A CA 1
ATOM 1575 C C . ILE A 1 208 ? 12.158 6.879 -35.179 1.00 35.59 208 ILE A C 1
ATOM 1577 O O . ILE A 1 208 ? 12.012 7.230 -34.015 1.00 35.59 208 ILE A O 1
ATOM 1581 N N . LEU A 1 209 ? 13.128 7.377 -35.956 1.00 35.75 209 LEU A N 1
ATOM 1582 C CA . LEU A 1 209 ? 13.671 8.731 -35.796 1.00 35.75 209 LEU A CA 1
ATOM 1583 C C . LEU A 1 209 ? 12.777 9.654 -36.637 1.00 35.75 209 LEU A C 1
ATOM 1585 O O . LEU A 1 209 ? 12.829 9.589 -37.864 1.00 35.75 209 LEU A O 1
ATOM 1589 N N . VAL A 1 210 ? 11.923 10.451 -35.992 1.00 33.53 210 VAL A N 1
ATOM 1590 C CA . VAL A 1 210 ? 11.359 11.646 -36.632 1.00 33.53 210 VAL A CA 1
ATOM 1591 C C . VAL A 1 210 ? 12.432 12.723 -36.581 1.00 33.53 210 VAL A C 1
ATOM 1593 O O . VAL A 1 210 ? 12.999 13.013 -35.529 1.00 33.53 210 VAL A O 1
ATOM 1596 N N . ASP A 1 211 ? 12.725 13.231 -37.766 1.00 34.16 211 ASP A N 1
ATOM 1597 C CA . ASP A 1 211 ? 13.694 14.264 -38.078 1.00 34.16 211 ASP A CA 1
ATOM 1598 C C . ASP A 1 211 ? 13.151 15.645 -37.691 1.00 34.16 211 ASP A C 1
ATOM 1600 O O . ASP A 1 211 ? 11.971 15.929 -37.905 1.00 34.16 211 ASP A O 1
ATOM 1604 N N . ALA A 1 212 ? 14.016 16.500 -37.153 1.00 30.09 212 ALA A N 1
ATOM 1605 C CA . ALA A 1 212 ? 13.833 17.951 -37.134 1.00 30.09 212 ALA A CA 1
ATOM 1606 C C . ALA A 1 212 ? 15.183 18.625 -36.844 1.00 30.09 212 ALA A C 1
ATOM 1608 O O . ALA A 1 212 ? 15.405 19.205 -35.780 1.00 30.09 212 ALA A O 1
ATOM 1609 N N . ALA A 1 213 ? 16.108 18.526 -37.798 1.00 34.53 213 ALA A N 1
ATOM 1610 C CA . ALA A 1 213 ? 17.221 19.457 -37.902 1.00 34.53 213 ALA A CA 1
ATOM 1611 C C . ALA A 1 213 ? 16.765 20.748 -38.618 1.00 34.53 213 ALA A C 1
ATOM 1613 O O . ALA A 1 213 ? 16.213 20.692 -39.712 1.00 34.53 213 ALA A O 1
ATOM 1614 N N . THR A 1 214 ? 17.021 21.888 -37.967 1.00 37.00 214 THR A N 1
ATOM 1615 C CA . THR A 1 214 ? 17.468 23.187 -38.521 1.00 37.00 214 THR A CA 1
ATOM 1616 C C . THR A 1 214 ? 16.872 23.719 -39.836 1.00 37.00 214 THR A C 1
ATOM 1618 O O . THR A 1 214 ? 17.132 23.185 -40.910 1.00 37.00 214 THR A O 1
ATOM 1621 N N . GLN A 1 215 ? 16.284 24.920 -39.772 1.00 33.66 215 GLN A N 1
ATOM 1622 C CA . GLN A 1 215 ? 16.456 25.935 -40.820 1.00 33.66 215 GLN A CA 1
ATOM 1623 C C . GLN A 1 215 ? 17.118 27.178 -40.212 1.00 33.66 215 GLN A C 1
ATOM 1625 O O . GLN A 1 215 ? 16.573 27.793 -39.300 1.00 33.66 215 GLN A O 1
ATOM 1630 N N . THR A 1 216 ? 18.298 27.509 -40.728 1.00 38.06 216 THR A N 1
ATOM 1631 C CA . THR A 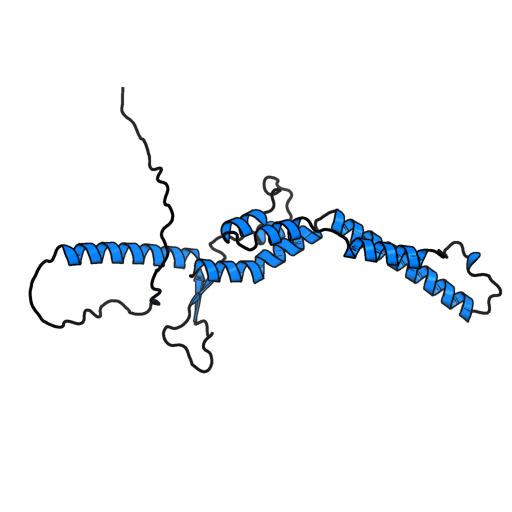1 216 ? 18.910 28.843 -40.699 1.00 38.06 216 THR A CA 1
ATOM 1632 C C . THR A 1 216 ? 18.848 29.410 -42.117 1.00 38.06 216 THR A C 1
ATOM 1634 O O . THR A 1 216 ? 19.338 28.744 -43.027 1.00 38.06 216 THR A O 1
ATOM 1637 N N . ASP A 1 217 ? 18.244 30.599 -42.219 1.00 39.34 217 ASP A N 1
ATOM 1638 C CA . ASP A 1 217 ? 18.384 31.730 -43.161 1.00 39.34 217 ASP A CA 1
ATOM 1639 C C . ASP A 1 217 ? 18.362 31.531 -44.690 1.00 39.34 217 ASP A C 1
ATOM 1641 O O . ASP A 1 217 ? 18.788 30.513 -45.239 1.00 39.34 217 ASP A O 1
ATOM 1645 N N . PRO A 1 218 ? 17.855 32.555 -45.408 1.00 43.69 218 PRO A N 1
ATOM 1646 C CA . PRO A 1 218 ? 18.782 33.531 -45.992 1.00 43.69 218 PRO A CA 1
ATOM 1647 C C . PRO A 1 218 ? 18.331 35.009 -45.930 1.00 43.69 218 PRO A C 1
ATOM 1649 O O . PRO A 1 218 ? 17.147 35.327 -45.832 1.00 43.69 218 PRO A O 1
ATOM 1652 N N . ASP A 1 219 ? 19.336 35.880 -46.044 1.00 42.41 219 ASP A N 1
ATOM 1653 C CA . ASP A 1 219 ? 19.327 37.348 -46.080 1.00 42.41 219 ASP A CA 1
ATOM 1654 C C . ASP A 1 219 ? 18.273 38.014 -46.989 1.00 42.41 219 ASP A C 1
ATOM 1656 O O . ASP A 1 219 ? 18.066 37.610 -48.136 1.00 42.41 219 ASP A O 1
ATOM 1660 N N . THR A 1 220 ? 17.734 39.151 -46.527 1.00 44.69 220 THR A N 1
ATOM 1661 C CA . THR A 1 220 ? 17.750 40.451 -47.239 1.00 44.69 220 THR A CA 1
ATOM 1662 C C . THR A 1 220 ? 17.674 41.587 -46.220 1.00 44.69 220 THR A C 1
ATOM 1664 O O . THR A 1 220 ? 16.841 41.481 -45.291 1.00 44.69 220 THR A O 1
#